Protein AF-0000000082331362 (afdb_homodimer)

Sequence (290 aa):
MYSDVLLATDGSECARAATTHAVDLAATYGATLHALYVIETRIGYDSDIVDPATVEDDLRADGEAVLEAVETESRARDVTLVDRIRKGVPEREIADYVETADIDLVVLGERGKSAFKTVLLGSTSEALVRDLSIPVVLVSDGDDEMYSDVLLATDGSECARAATTHAVDLAATYGATLHALYVIETRIGYDSDIVDPATVEDDLRADGEAVLEAVETESRARDVTLVDRIRKGVPEREIADYVETADIDLVVLGERGKSAFKTVLLGSTSEALVRDLSIPVVLVSDGDDE

Radius of gyration: 20.35 Å; Cα contacts (8 Å, |Δi|>4): 583; chains: 2; bounding box: 44×72×35 Å

Foldseek 3Di:
DFAEEEQEAALDLLSVQLLLVRLVVCLVVVHAYEYEYEAEDPVPPPPPPDPPVVVVVVSVVSLVVSVVVSVVSNVVSVHHYDYDYYYYHRLVVVQVCCVVVVGQEYTYEQDHDPDDPPDRRDPSRVSCVVPDPHYYHYGYSVVPD/DFAEEEQEAALDLLSVQLLLVQLVVCLVVVHAYEYEYEAEDPVPPPPPPDPPVVVVVVSVVSQVVSVVVSVVSNVVSVHHYDYDYYYYHRLVVVQVCCVVVVGQEYTYEQDHDPDDPPDRRDPSRVSNVVPDPHYYHYGYSVVPD

Structure (mmCIF, N/CA/C/O backbone):
data_AF-0000000082331362-model_v1
#
loop_
_entity.id
_entity.type
_entity.pdbx_description
1 polymer 'Universal stress protein'
#
loop_
_atom_site.group_PDB
_atom_site.id
_atom_site.type_symbol
_atom_site.label_atom_id
_atom_site.label_alt_id
_atom_site.label_comp_id
_atom_site.label_asym_id
_atom_site.label_entity_id
_atom_site.label_seq_id
_atom_site.pdbx_PDB_ins_code
_atom_site.Cartn_x
_atom_site.Cartn_y
_atom_site.Cartn_z
_atom_site.occupancy
_atom_site.B_iso_or_equiv
_atom_site.auth_seq_id
_atom_site.auth_comp_id
_atom_site.auth_asym_id
_atom_site.auth_atom_id
_atom_site.pdbx_PDB_model_num
ATOM 1 N N . MET A 1 1 ? -14.133 0.144 -4.906 1 94.19 1 MET A N 1
ATOM 2 C CA . MET A 1 1 ? -13.016 0.421 -5.809 1 94.19 1 MET A CA 1
ATOM 3 C C . MET A 1 1 ? -12.25 -0.855 -6.129 1 94.19 1 MET A C 1
ATOM 5 O O . MET A 1 1 ? -12.039 -1.184 -7.301 1 94.19 1 MET A O 1
ATOM 9 N N . TYR A 1 2 ? -11.844 -1.658 -5.219 1 97.44 2 TYR A N 1
ATOM 10 C CA . TYR A 1 2 ? -11.031 -2.85 -5.43 1 97.44 2 TYR A CA 1
ATOM 11 C C . TYR A 1 2 ? -11.906 -4.082 -5.613 1 97.44 2 TYR A C 1
ATOM 13 O O . TYR A 1 2 ? -12.719 -4.402 -4.746 1 97.44 2 TYR A O 1
ATOM 21 N N . SER A 1 3 ? -11.727 -4.801 -6.73 1 98.5 3 SER A N 1
ATOM 22 C CA . SER A 1 3 ? -12.523 -5.988 -7.039 1 98.5 3 SER A CA 1
ATOM 23 C C . SER A 1 3 ? -11.656 -7.242 -7.059 1 98.5 3 SER A C 1
ATOM 25 O O . SER A 1 3 ? -12.141 -8.344 -6.777 1 98.5 3 SER A O 1
ATOM 27 N N . ASP A 1 4 ? -10.453 -7.055 -7.441 1 98.75 4 ASP A N 1
ATOM 28 C CA . ASP A 1 4 ? -9.5 -8.156 -7.512 1 98.75 4 ASP A CA 1
ATOM 29 C C . ASP A 1 4 ? -8.188 -7.797 -6.816 1 98.75 4 ASP A C 1
ATOM 31 O O . ASP A 1 4 ? -7.375 -7.043 -7.363 1 98.75 4 ASP A O 1
ATOM 35 N N . VAL A 1 5 ? -7.918 -8.391 -5.668 1 98.75 5 VAL A N 1
ATOM 36 C CA . VAL A 1 5 ? -6.754 -8.117 -4.832 1 98.75 5 VAL A CA 1
ATOM 37 C C . VAL A 1 5 ? -5.758 -9.266 -4.945 1 98.75 5 VAL A C 1
ATOM 39 O O . VAL A 1 5 ? -6.133 -10.438 -4.848 1 98.75 5 VAL A O 1
ATOM 42 N N . LEU A 1 6 ? -4.531 -8.914 -5.152 1 98.81 6 LEU A N 1
ATOM 43 C CA . LEU A 1 6 ? -3.498 -9.945 -5.238 1 98.81 6 LEU A CA 1
ATOM 44 C C . LEU A 1 6 ? -2.602 -9.922 -4.008 1 98.81 6 LEU A C 1
ATOM 46 O O . LEU A 1 6 ? -2.055 -8.875 -3.652 1 98.81 6 LEU A O 1
ATOM 50 N N . LEU A 1 7 ? -2.514 -11.008 -3.389 1 98.5 7 LEU A N 1
ATOM 51 C CA . LEU A 1 7 ? -1.485 -11.281 -2.391 1 98.5 7 LEU A CA 1
ATOM 52 C C . LEU A 1 7 ? -0.347 -12.102 -2.994 1 98.5 7 LEU A C 1
ATOM 54 O O . LEU A 1 7 ? -0.548 -13.25 -3.398 1 98.5 7 LEU A O 1
ATOM 58 N N . ALA A 1 8 ? 0.788 -11.523 -3.16 1 97.25 8 ALA A N 1
ATOM 59 C CA . ALA A 1 8 ? 2.002 -12.273 -3.473 1 97.25 8 ALA A CA 1
ATOM 60 C C . ALA A 1 8 ? 2.748 -12.664 -2.201 1 97.25 8 ALA A C 1
ATOM 62 O O . ALA A 1 8 ? 3.152 -11.797 -1.42 1 97.25 8 ALA A O 1
ATOM 63 N N . THR A 1 9 ? 2.928 -14 -2.045 1 95.31 9 THR A N 1
ATOM 64 C CA . THR A 1 9 ? 3.443 -14.453 -0.755 1 95.31 9 THR A CA 1
ATOM 65 C C . THR A 1 9 ? 4.504 -15.531 -0.943 1 95.31 9 THR A C 1
ATOM 67 O O . THR A 1 9 ? 4.422 -16.328 -1.872 1 95.31 9 THR A O 1
ATOM 70 N N . ASP A 1 10 ? 5.461 -15.461 -0.057 1 91.69 10 ASP A N 1
ATOM 71 C CA . ASP A 1 10 ? 6.5 -16.484 -0.049 1 91.69 10 ASP A CA 1
ATOM 72 C C . ASP A 1 10 ? 6.527 -17.234 1.283 1 91.69 10 ASP A C 1
ATOM 74 O O . ASP A 1 10 ? 7.441 -18.016 1.542 1 91.69 10 ASP A O 1
ATOM 78 N N . GLY A 1 11 ? 5.574 -16.938 2.152 1 88.31 11 GLY A N 1
ATOM 79 C CA . GLY A 1 11 ? 5.43 -17.641 3.422 1 88.31 11 GLY A CA 1
ATOM 80 C C . GLY A 1 11 ? 6.301 -17.047 4.523 1 88.31 11 GLY A C 1
ATOM 81 O O . GLY A 1 11 ? 6.309 -17.562 5.645 1 88.31 11 GLY A O 1
ATOM 82 N N . SER A 1 12 ? 7.051 -15.984 4.281 1 84.88 12 SER A N 1
ATOM 83 C CA . SER A 1 12 ? 7.855 -15.305 5.289 1 84.88 12 SER A CA 1
ATOM 84 C C . SER A 1 12 ? 6.973 -14.625 6.336 1 84.88 12 SER A C 1
ATOM 86 O O . SER A 1 12 ? 5.746 -14.617 6.203 1 84.88 12 SER A O 1
ATOM 88 N N . GLU A 1 13 ? 7.559 -14.172 7.438 1 81.06 13 GLU A N 1
ATOM 89 C CA . GLU A 1 13 ? 6.816 -13.477 8.484 1 81.06 13 GLU A CA 1
ATOM 90 C C . GLU A 1 13 ? 6.102 -12.242 7.938 1 81.06 13 GLU A C 1
ATOM 92 O O . GLU A 1 13 ? 4.938 -12 8.258 1 81.06 13 GLU A O 1
ATOM 97 N N . CYS A 1 14 ? 6.805 -11.445 7.156 1 82.94 14 CYS A N 1
ATOM 98 C CA . CYS A 1 14 ? 6.172 -10.289 6.523 1 82.94 14 CYS A CA 1
ATOM 99 C C . CYS A 1 14 ? 5.012 -10.719 5.637 1 82.94 14 CYS A C 1
ATOM 101 O O . CYS A 1 14 ? 3.99 -10.031 5.566 1 82.94 14 CYS A O 1
ATOM 103 N N . ALA A 1 15 ? 5.23 -11.875 5.078 1 88.5 15 ALA A N 1
ATOM 104 C CA . ALA A 1 15 ? 4.188 -12.391 4.191 1 88.5 15 ALA A CA 1
ATOM 105 C C . ALA A 1 15 ? 2.949 -12.805 4.98 1 88.5 15 ALA A C 1
ATOM 107 O O . ALA A 1 15 ? 1.823 -12.664 4.496 1 88.5 15 ALA A O 1
ATOM 108 N N . ARG A 1 16 ? 3.154 -13.297 6.195 1 91.12 16 ARG A N 1
ATOM 109 C CA . ARG A 1 16 ? 2.02 -13.656 7.035 1 91.12 16 ARG A CA 1
ATOM 110 C C . ARG A 1 16 ? 1.199 -12.43 7.41 1 91.12 16 ARG A C 1
ATOM 112 O O . ARG A 1 16 ? -0.032 -12.461 7.363 1 91.12 16 ARG A O 1
ATOM 119 N N . ALA A 1 17 ? 1.887 -11.438 7.801 1 93.44 17 ALA A N 1
ATOM 120 C CA . ALA A 1 17 ? 1.191 -10.188 8.07 1 93.44 17 ALA A CA 1
ATOM 121 C C . ALA A 1 17 ? 0.46 -9.688 6.828 1 93.44 17 ALA A C 1
ATOM 123 O O . ALA A 1 17 ? -0.684 -9.234 6.914 1 93.44 17 ALA A O 1
ATOM 124 N N . ALA A 1 18 ? 1.132 -9.797 5.711 1 96.19 18 ALA A N 1
ATOM 125 C CA . ALA A 1 18 ? 0.526 -9.375 4.449 1 96.19 18 ALA A CA 1
ATOM 126 C C . ALA A 1 18 ? -0.736 -10.188 4.156 1 96.19 18 ALA A C 1
ATOM 128 O O . ALA A 1 18 ? -1.703 -9.656 3.602 1 96.19 18 ALA A O 1
ATOM 129 N N . THR A 1 19 ? -0.727 -11.438 4.535 1 96.69 19 THR A N 1
ATOM 130 C CA . THR A 1 19 ? -1.895 -12.289 4.34 1 96.69 19 THR A CA 1
ATOM 131 C C . THR A 1 19 ? -3.096 -11.75 5.109 1 96.69 19 THR A C 1
ATOM 133 O O . THR A 1 19 ? -4.188 -11.617 4.555 1 96.69 19 THR A O 1
ATOM 136 N N . THR A 1 20 ? -2.863 -11.414 6.316 1 96.44 20 THR A N 1
ATOM 137 C CA . THR A 1 20 ? -3.939 -10.891 7.148 1 96.44 20 THR A CA 1
ATOM 138 C C . THR A 1 20 ? -4.52 -9.617 6.539 1 96.44 20 THR A C 1
ATOM 140 O O . THR A 1 20 ? -5.742 -9.461 6.465 1 96.44 20 THR A O 1
ATOM 143 N N . HIS A 1 21 ? -3.703 -8.734 6.098 1 97.62 21 HIS A N 1
ATOM 144 C CA . HIS A 1 21 ? -4.156 -7.488 5.492 1 97.62 21 HIS A CA 1
ATOM 145 C C . HIS A 1 21 ? -4.883 -7.75 4.18 1 97.62 21 HIS A C 1
ATOM 147 O O . HIS A 1 21 ? -5.914 -7.133 3.902 1 97.62 21 HIS A O 1
ATOM 153 N N . ALA A 1 22 ? -4.344 -8.633 3.357 1 98.38 22 ALA A N 1
ATOM 154 C CA . ALA A 1 22 ? -4.953 -8.93 2.064 1 98.38 22 ALA A CA 1
ATOM 155 C C . ALA A 1 22 ? -6.348 -9.531 2.242 1 98.38 22 ALA A C 1
ATOM 157 O O . ALA A 1 22 ? -7.289 -9.133 1.549 1 98.38 22 ALA A O 1
ATOM 158 N N . VAL A 1 23 ? -6.477 -10.422 3.188 1 98.44 23 VAL A N 1
ATOM 159 C CA . VAL A 1 23 ? -7.766 -11.055 3.453 1 98.44 23 VAL A CA 1
ATOM 160 C C . VAL A 1 23 ? -8.758 -10.016 3.973 1 98.44 23 VAL A C 1
ATOM 162 O O . VAL A 1 23 ? -9.914 -9.992 3.553 1 98.44 23 VAL A O 1
ATOM 165 N N . ASP A 1 24 ? -8.32 -9.219 4.852 1 98.44 24 ASP A N 1
ATOM 166 C CA . ASP A 1 24 ? -9.188 -8.188 5.41 1 98.44 24 ASP A CA 1
ATOM 167 C C . ASP A 1 24 ? -9.664 -7.223 4.324 1 98.44 24 ASP A C 1
ATOM 169 O O . ASP A 1 24 ? -10.852 -6.887 4.266 1 98.44 24 ASP A O 1
ATOM 173 N N . LEU A 1 25 ? -8.742 -6.797 3.49 1 98.62 25 LEU A N 1
ATOM 174 C CA . LEU A 1 25 ? -9.086 -5.91 2.383 1 98.62 25 LEU A CA 1
ATOM 175 C C . LEU A 1 25 ? -10.102 -6.57 1.455 1 98.62 25 LEU A C 1
ATOM 177 O O . LEU A 1 25 ? -11.109 -5.957 1.098 1 98.62 25 LEU A O 1
ATOM 181 N N . ALA A 1 26 ? -9.852 -7.789 1.093 1 98.69 26 ALA A N 1
ATOM 182 C CA . ALA A 1 26 ? -10.758 -8.5 0.201 1 98.69 26 ALA A CA 1
ATOM 183 C C . ALA A 1 26 ? -12.141 -8.656 0.835 1 98.69 26 ALA A C 1
ATOM 185 O O . ALA A 1 26 ? -13.164 -8.461 0.171 1 98.69 26 ALA A O 1
ATOM 186 N N . ALA A 1 27 ? -12.164 -8.969 2.092 1 98.62 27 ALA A N 1
ATOM 187 C CA . ALA A 1 27 ? -13.43 -9.133 2.809 1 98.62 27 ALA A CA 1
ATOM 188 C C . ALA A 1 27 ? -14.203 -7.824 2.861 1 98.62 27 ALA A C 1
ATOM 190 O O . ALA A 1 27 ? -15.414 -7.801 2.617 1 98.62 27 ALA A O 1
ATOM 191 N N . THR A 1 28 ? -13.539 -6.789 3.189 1 98.38 28 THR A N 1
ATOM 192 C CA . THR A 1 28 ? -14.18 -5.496 3.377 1 98.38 28 THR A CA 1
ATOM 193 C C . THR A 1 28 ? -14.727 -4.969 2.055 1 98.38 28 THR A C 1
ATOM 195 O O . THR A 1 28 ? -15.805 -4.371 2.018 1 98.38 28 THR A O 1
ATOM 198 N N . TYR A 1 29 ? -14.055 -5.254 0.934 1 98.31 29 TYR A N 1
ATOM 199 C CA . TYR A 1 29 ? -14.461 -4.754 -0.374 1 98.31 29 TYR A CA 1
ATOM 200 C C . TYR A 1 29 ? -15.391 -5.738 -1.069 1 98.31 29 TYR A C 1
ATOM 202 O O . TYR A 1 29 ? -15.977 -5.422 -2.105 1 98.31 29 TYR A O 1
ATOM 210 N N . GLY A 1 30 ? -15.445 -6.91 -0.506 1 98.38 30 GLY A N 1
ATOM 211 C CA . GLY A 1 30 ? -16.125 -7.961 -1.25 1 98.38 30 GLY A CA 1
ATOM 212 C C . GLY A 1 30 ? -15.383 -8.367 -2.51 1 98.38 30 GLY A C 1
ATOM 213 O O . GLY A 1 30 ? -16 -8.688 -3.525 1 98.38 30 GLY A O 1
ATOM 214 N N . ALA A 1 31 ? -14.125 -8.281 -2.453 1 98.62 31 ALA A N 1
ATOM 215 C CA . ALA A 1 31 ? -13.266 -8.547 -3.604 1 98.62 31 ALA A CA 1
ATOM 216 C C . ALA A 1 31 ? -12.859 -10.016 -3.658 1 98.62 31 ALA A C 1
ATOM 218 O O . ALA A 1 31 ? -12.906 -10.719 -2.645 1 98.62 31 ALA A O 1
ATOM 219 N N . THR A 1 32 ? -12.469 -10.445 -4.84 1 98.81 32 THR A N 1
ATOM 220 C CA . THR A 1 32 ? -11.789 -11.727 -4.984 1 98.81 32 THR A CA 1
ATOM 221 C C . THR A 1 32 ? -10.32 -11.602 -4.59 1 98.81 32 THR A C 1
ATOM 223 O O . THR A 1 32 ? -9.633 -10.664 -5.008 1 98.81 32 THR A O 1
ATOM 226 N N . LEU A 1 33 ? -9.867 -12.492 -3.732 1 98.81 33 LEU A N 1
ATOM 227 C CA . LEU A 1 33 ? -8.461 -12.547 -3.357 1 98.81 33 LEU A CA 1
ATOM 228 C C . LEU A 1 33 ? -7.703 -13.547 -4.223 1 98.81 33 LEU A C 1
ATOM 230 O O . LEU A 1 33 ? -8.094 -14.719 -4.309 1 98.81 33 LEU A O 1
ATOM 234 N N . HIS A 1 34 ? -6.723 -13.055 -4.891 1 98.88 34 HIS A N 1
ATOM 235 C CA . HIS A 1 34 ? -5.758 -13.914 -5.578 1 98.88 34 HIS A CA 1
ATOM 236 C C . HIS A 1 34 ? -4.492 -14.094 -4.746 1 98.88 34 HIS A C 1
ATOM 238 O O . HIS A 1 34 ? -3.91 -13.117 -4.27 1 98.88 34 HIS A O 1
ATOM 244 N N . ALA A 1 35 ? -4.184 -15.312 -4.461 1 98.62 35 ALA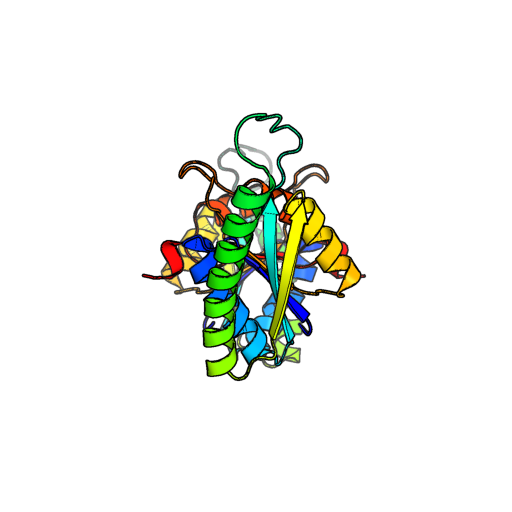 A N 1
ATOM 245 C CA . ALA A 1 35 ? -2.934 -15.609 -3.766 1 98.62 35 ALA A CA 1
ATOM 246 C C . ALA A 1 35 ? -1.945 -16.312 -4.691 1 98.62 35 ALA A C 1
ATOM 248 O O . ALA A 1 35 ? -2.258 -17.359 -5.262 1 98.62 35 ALA A O 1
ATOM 249 N N . LEU A 1 36 ? -0.812 -15.719 -4.84 1 98.25 36 LEU A N 1
ATOM 250 C CA . LEU A 1 36 ? 0.183 -16.234 -5.773 1 98.25 36 LEU A CA 1
ATOM 251 C C . LEU A 1 36 ? 1.476 -16.594 -5.047 1 98.25 36 LEU A C 1
ATOM 253 O O . LEU A 1 36 ? 1.998 -15.789 -4.273 1 98.25 36 LEU A O 1
ATOM 257 N N . TYR A 1 37 ? 1.906 -17.797 -5.195 1 97.06 37 TYR A N 1
ATOM 258 C CA . TYR A 1 37 ? 3.219 -18.266 -4.773 1 97.06 37 TYR A CA 1
ATOM 259 C C . TYR A 1 37 ? 4.094 -18.609 -5.973 1 97.06 37 TYR A C 1
ATOM 261 O O . TYR A 1 37 ? 3.674 -19.344 -6.867 1 97.06 37 TYR A O 1
ATOM 269 N N . VAL A 1 38 ? 5.316 -18.047 -5.996 1 95.44 38 VAL A N 1
ATOM 270 C CA . VAL A 1 38 ? 6.203 -18.281 -7.133 1 95.44 38 VAL A CA 1
ATOM 271 C C . VAL A 1 38 ? 7.406 -19.109 -6.695 1 95.44 38 VAL A C 1
ATOM 273 O O . VAL A 1 38 ? 8.133 -18.719 -5.777 1 95.44 38 VAL A O 1
ATOM 276 N N . ILE A 1 39 ? 7.57 -20.234 -7.273 1 92.69 39 ILE A N 1
ATOM 277 C CA . ILE A 1 39 ? 8.781 -21.031 -7.109 1 92.69 39 ILE A CA 1
ATOM 278 C C . ILE A 1 39 ? 9.914 -20.438 -7.945 1 92.69 39 ILE A C 1
ATOM 280 O O . ILE A 1 39 ? 9.859 -20.453 -9.18 1 92.69 39 ILE A O 1
ATOM 284 N N . GLU A 1 40 ? 10.859 -19.922 -7.234 1 86.81 40 GLU A N 1
ATOM 285 C CA . GLU A 1 40 ? 11.945 -19.234 -7.93 1 86.81 40 GLU A CA 1
ATOM 286 C C . GLU A 1 40 ? 12.844 -20.219 -8.664 1 86.81 40 GLU A C 1
ATOM 288 O O . GLU A 1 40 ? 13.312 -21.188 -8.078 1 86.81 40 GLU A O 1
ATOM 293 N N . THR A 1 41 ? 12.945 -20.078 -9.93 1 78.81 41 THR A N 1
ATOM 294 C CA . THR A 1 41 ? 13.836 -20.891 -10.742 1 78.81 41 THR A CA 1
ATOM 295 C C . THR A 1 41 ? 15.078 -20.094 -11.156 1 78.81 41 THR A C 1
ATOM 297 O O . THR A 1 41 ? 14.961 -18.969 -11.641 1 78.81 41 THR A O 1
ATOM 300 N N . ARG A 1 42 ? 16.016 -19.859 -10.102 1 58.66 42 ARG A N 1
ATOM 301 C CA . ARG A 1 42 ? 17.234 -19.203 -10.562 1 58.66 42 ARG A CA 1
ATOM 302 C C . ARG A 1 42 ? 17.75 -19.859 -11.844 1 58.66 42 ARG A C 1
ATOM 304 O O . ARG A 1 42 ? 17.703 -21.078 -11.984 1 58.66 42 ARG A O 1
ATOM 311 N N . ILE A 1 43 ? 17.719 -19.062 -12.984 1 51.34 43 ILE A N 1
ATOM 312 C CA . ILE A 1 43 ? 18.359 -19.578 -14.195 1 51.34 43 ILE A CA 1
ATOM 313 C C . ILE A 1 43 ? 19.5 -20.516 -13.82 1 51.34 43 ILE A C 1
ATOM 315 O O . ILE A 1 43 ? 19.688 -21.547 -14.461 1 51.34 43 ILE A O 1
ATOM 319 N N . GLY A 1 44 ? 20.406 -19.891 -13.109 1 47.59 44 GLY A N 1
ATOM 320 C CA . GLY A 1 44 ? 21.75 -20.453 -13.227 1 47.59 44 GLY A CA 1
ATOM 321 C C . GLY A 1 44 ? 21.953 -21.703 -12.406 1 47.59 44 GLY A C 1
ATOM 322 O O . GLY A 1 44 ? 23.078 -22.141 -12.172 1 47.59 44 GLY A O 1
ATOM 323 N N . TYR A 1 45 ? 21.047 -21.984 -11.602 1 44.72 45 TYR A N 1
ATOM 324 C CA . TYR A 1 45 ? 21.688 -23.016 -10.812 1 44.72 45 TYR A CA 1
ATOM 325 C C . TYR A 1 45 ? 21.875 -24.297 -11.633 1 44.72 45 TYR A C 1
ATOM 327 O O . TYR A 1 45 ? 20.906 -24.953 -12.008 1 44.72 45 TYR A O 1
ATOM 335 N N . ASP A 1 46 ? 22.828 -24.219 -12.391 1 42.56 46 ASP A N 1
ATOM 336 C CA . ASP A 1 46 ? 23.484 -25.422 -12.922 1 42.56 46 ASP A CA 1
ATOM 337 C C . ASP A 1 46 ? 23.688 -26.469 -11.836 1 42.56 46 ASP A C 1
ATOM 339 O O . ASP A 1 46 ? 24.75 -27.078 -11.75 1 42.56 46 ASP A O 1
ATOM 343 N N . SER A 1 47 ? 23.109 -26.375 -10.656 1 46.66 47 SER A N 1
ATOM 344 C CA . SER A 1 47 ? 23.75 -27.422 -9.859 1 46.66 47 SER A CA 1
ATOM 345 C C . SER A 1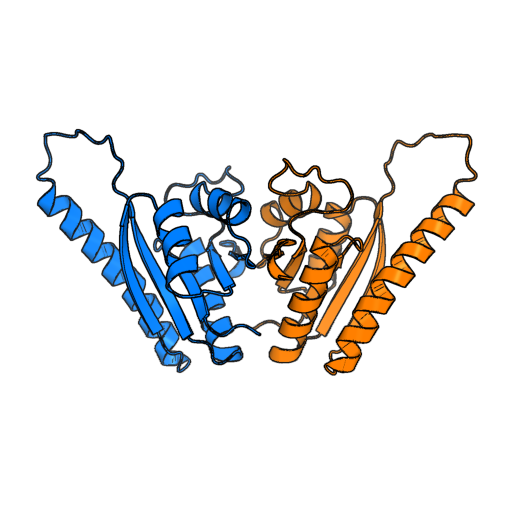 47 ? 23.328 -28.812 -10.328 1 46.66 47 SER A C 1
ATOM 347 O O . SER A 1 47 ? 22.141 -29.109 -10.398 1 46.66 47 SER A O 1
ATOM 349 N N . ASP A 1 48 ? 24.141 -29.453 -11.031 1 47.81 48 ASP A N 1
ATOM 350 C CA . ASP A 1 48 ? 24.219 -30.828 -11.539 1 47.81 48 ASP A CA 1
ATOM 351 C C . ASP A 1 48 ? 23.688 -31.828 -10.523 1 47.81 48 ASP A C 1
ATOM 353 O O . ASP A 1 48 ? 23.484 -33 -10.844 1 47.81 48 ASP A O 1
ATOM 357 N N . ILE A 1 49 ? 23.875 -31.625 -9.211 1 50.66 49 ILE A N 1
ATOM 358 C CA . ILE A 1 49 ? 23.922 -32.844 -8.422 1 50.66 49 ILE A CA 1
ATOM 359 C C . ILE A 1 49 ? 22.516 -33.25 -7.988 1 50.66 49 ILE A C 1
ATOM 361 O O . ILE A 1 49 ? 22.312 -34.312 -7.418 1 50.66 49 ILE A O 1
ATOM 365 N N . VAL A 1 50 ? 21.719 -32.219 -7.52 1 54.12 50 VAL A N 1
ATOM 366 C CA . VAL A 1 50 ? 20.484 -32.719 -6.926 1 54.12 50 VAL A CA 1
ATOM 367 C C . VAL A 1 50 ? 19.438 -32.906 -8.016 1 54.12 50 VAL A C 1
ATOM 369 O O . VAL A 1 50 ? 19.453 -32.219 -9.039 1 54.12 50 VAL A O 1
ATOM 372 N N . ASP A 1 51 ? 18.844 -34.125 -7.941 1 58.03 51 ASP A N 1
ATOM 373 C CA . ASP A 1 51 ? 17.781 -34.406 -8.898 1 58.03 51 ASP A CA 1
ATOM 374 C C . ASP A 1 51 ? 16.781 -33.25 -8.977 1 58.03 51 ASP A C 1
ATOM 376 O O . ASP A 1 51 ? 16.125 -32.938 -7.988 1 58.03 51 ASP A O 1
ATOM 380 N N . PRO A 1 52 ? 16.859 -32.469 -9.977 1 62 52 PRO A N 1
ATOM 381 C CA . PRO A 1 52 ? 16.047 -31.281 -10.203 1 62 52 PRO A CA 1
ATOM 382 C C . PRO A 1 52 ? 14.562 -31.516 -9.898 1 62 52 PRO A C 1
ATOM 384 O O . PRO A 1 52 ? 13.875 -30.609 -9.414 1 62 52 PRO A O 1
ATOM 387 N N . ALA A 1 53 ? 14.133 -32.781 -10.031 1 65.56 53 ALA A N 1
ATOM 388 C CA . ALA A 1 53 ? 12.703 -33.062 -9.852 1 65.56 53 ALA A CA 1
ATOM 389 C C . ALA A 1 53 ? 12.328 -33.031 -8.375 1 65.56 53 ALA A C 1
ATOM 391 O O . ALA A 1 53 ? 11.25 -32.562 -8 1 65.56 53 ALA A O 1
ATOM 392 N N . THR A 1 54 ? 13.195 -33.656 -7.512 1 69.5 54 THR A N 1
ATOM 393 C CA . THR A 1 54 ? 12.898 -33.75 -6.086 1 69.5 54 THR A CA 1
ATOM 394 C C . THR A 1 54 ? 12.883 -32.344 -5.457 1 69.5 54 THR A C 1
ATOM 396 O O . THR A 1 54 ? 12.031 -32.031 -4.621 1 69.5 54 THR A O 1
ATOM 399 N N . VAL A 1 55 ? 13.734 -31.578 -5.871 1 75.5 55 VAL A N 1
ATOM 400 C CA . VAL A 1 55 ? 13.836 -30.219 -5.328 1 75.5 55 VAL A CA 1
ATOM 401 C C . VAL A 1 55 ? 12.594 -29.422 -5.703 1 75.5 55 VAL A C 1
ATOM 403 O O . VAL A 1 55 ? 12.023 -28.703 -4.867 1 75.5 55 VAL A O 1
ATOM 406 N N . GLU A 1 56 ? 12.094 -29.672 -6.789 1 79.19 56 GLU A N 1
ATOM 407 C CA . GLU A 1 56 ? 10.906 -28.953 -7.246 1 79.19 56 GLU A CA 1
ATOM 408 C C . GLU A 1 56 ? 9.672 -29.375 -6.461 1 79.19 56 GLU A C 1
ATOM 410 O O . GLU A 1 56 ? 8.82 -28.547 -6.133 1 79.19 56 GLU A O 1
ATOM 415 N N . ASP A 1 57 ? 9.625 -30.641 -6.188 1 82.88 57 ASP A N 1
ATOM 416 C CA . ASP A 1 57 ? 8.477 -31.141 -5.434 1 82.88 57 ASP A CA 1
ATOM 417 C C . ASP A 1 57 ? 8.445 -30.547 -4.027 1 82.88 57 ASP A C 1
ATOM 419 O O . ASP A 1 57 ? 7.367 -30.234 -3.506 1 82.88 57 ASP A O 1
ATOM 423 N N . ASP A 1 58 ? 9.547 -30.453 -3.494 1 84 58 ASP A N 1
ATOM 424 C CA . ASP A 1 58 ? 9.633 -29.891 -2.152 1 84 58 ASP A CA 1
ATOM 425 C C . ASP A 1 58 ? 9.227 -28.422 -2.154 1 84 58 ASP A C 1
ATOM 427 O O . ASP A 1 58 ? 8.523 -27.969 -1.25 1 84 58 ASP A O 1
ATOM 431 N N . LEU A 1 59 ? 9.641 -27.766 -3.117 1 86.12 59 LEU A N 1
ATOM 432 C CA . LEU A 1 59 ? 9.312 -26.359 -3.223 1 86.12 59 LEU A CA 1
ATOM 433 C C . LEU A 1 59 ? 7.816 -26.156 -3.465 1 86.12 59 LEU A C 1
ATOM 435 O O . LEU A 1 59 ? 7.207 -25.234 -2.926 1 86.12 59 LEU A O 1
ATOM 439 N N . ARG A 1 60 ? 7.309 -27.031 -4.215 1 90.44 60 ARG A N 1
ATOM 440 C CA . ARG A 1 60 ? 5.867 -26.984 -4.457 1 90.44 60 ARG A CA 1
ATOM 441 C C . ARG A 1 60 ? 5.09 -27.266 -3.178 1 90.44 60 ARG A C 1
ATOM 443 O O . ARG A 1 60 ? 4.078 -26.625 -2.898 1 90.44 60 ARG A O 1
ATOM 450 N N . ALA A 1 61 ? 5.562 -28.234 -2.459 1 91.88 61 ALA A N 1
ATOM 451 C CA . ALA A 1 61 ? 4.914 -28.562 -1.191 1 91.88 61 ALA A CA 1
ATOM 452 C C . ALA A 1 61 ? 4.953 -27.375 -0.234 1 91.88 61 ALA A C 1
ATOM 454 O O . ALA A 1 61 ? 3.982 -27.125 0.481 1 91.88 61 ALA A O 1
ATOM 455 N N . ASP A 1 62 ? 6 -26.719 -0.227 1 90.75 62 ASP A N 1
ATOM 456 C CA . ASP A 1 62 ? 6.117 -25.516 0.579 1 90.75 62 ASP A CA 1
ATOM 457 C C . ASP A 1 62 ? 5.09 -24.469 0.154 1 90.75 62 ASP A C 1
ATOM 459 O O . ASP A 1 62 ? 4.441 -23.844 1 1 90.75 62 ASP A O 1
ATOM 463 N N . GLY A 1 63 ? 4.977 -24.25 -1.128 1 93.94 63 GLY A N 1
ATOM 464 C CA . GLY A 1 63 ? 3.994 -23.312 -1.652 1 93.94 63 GLY A CA 1
ATOM 465 C C . GLY A 1 63 ? 2.568 -23.672 -1.286 1 93.94 63 GLY A C 1
ATOM 466 O O . GLY A 1 63 ? 1.775 -22.812 -0.915 1 93.94 63 GLY A O 1
ATOM 467 N N . GLU A 1 64 ? 2.346 -25 -1.346 1 95.25 64 GLU A N 1
ATOM 468 C CA . GLU A 1 64 ? 1.014 -25.484 -0.998 1 95.25 64 GLU A CA 1
ATOM 469 C C . GLU A 1 64 ? 0.698 -25.219 0.472 1 95.25 64 GLU A C 1
ATOM 471 O O . GLU A 1 64 ? -0.421 -24.828 0.812 1 95.25 64 GLU A O 1
ATOM 476 N N . ALA A 1 65 ? 1.64 -25.438 1.271 1 94.75 65 ALA A N 1
ATOM 477 C CA . ALA A 1 65 ? 1.445 -25.188 2.697 1 94.75 65 ALA A CA 1
ATOM 478 C C . ALA A 1 65 ? 1.177 -23.703 2.963 1 94.75 65 ALA A C 1
ATOM 480 O O . ALA A 1 65 ? 0.303 -23.359 3.762 1 94.75 65 ALA A O 1
ATOM 481 N N . VAL A 1 66 ? 1.904 -22.875 2.336 1 94.19 66 VAL A N 1
ATOM 482 C CA . VAL A 1 66 ? 1.743 -21.422 2.473 1 94.19 66 VAL A CA 1
ATOM 483 C C . VAL A 1 66 ? 0.344 -21.016 2.02 1 94.19 66 VAL A C 1
ATOM 485 O O . VAL A 1 66 ? -0.344 -20.266 2.711 1 94.19 66 VAL A O 1
ATOM 488 N N . LEU A 1 67 ? -0.106 -21.516 0.905 1 97.12 67 LEU A N 1
ATOM 489 C CA . LEU A 1 67 ? -1.396 -21.141 0.34 1 97.12 67 LEU A CA 1
ATOM 490 C C . LEU A 1 67 ? -2.541 -21.719 1.163 1 97.12 67 LEU A C 1
ATOM 492 O O . LEU A 1 67 ? -3.633 -21.141 1.208 1 97.12 67 LEU A O 1
ATOM 496 N N . GLU A 1 68 ? -2.283 -22.828 1.849 1 96.56 68 GLU A N 1
ATOM 497 C CA . GLU A 1 68 ? -3.287 -23.391 2.748 1 96.56 68 GLU A CA 1
ATOM 498 C C . GLU A 1 68 ? -3.586 -22.438 3.902 1 96.56 68 GLU A C 1
ATOM 500 O O . GLU A 1 68 ? -4.734 -22.312 4.332 1 96.56 68 GLU A O 1
ATOM 505 N N . ALA A 1 69 ? -2.58 -21.859 4.398 1 94.88 69 ALA A N 1
ATOM 506 C CA . ALA A 1 69 ? -2.773 -20.875 5.457 1 94.88 69 ALA A CA 1
ATOM 507 C C . ALA A 1 69 ? -3.625 -19.719 4.973 1 94.88 69 ALA A C 1
ATOM 509 O O . ALA A 1 69 ? -4.492 -19.219 5.699 1 94.88 69 ALA A O 1
ATOM 510 N N . VAL A 1 70 ? -3.396 -19.25 3.768 1 97.31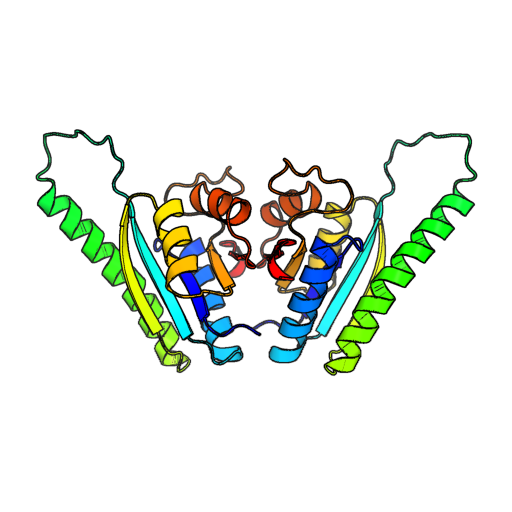 70 VAL A N 1
ATOM 511 C CA . VAL A 1 70 ? -4.188 -18.188 3.172 1 97.31 70 VAL A CA 1
ATOM 512 C C . VAL A 1 70 ? -5.637 -18.641 3.016 1 97.31 70 VAL A C 1
ATOM 514 O O . VAL A 1 70 ? -6.566 -17.875 3.305 1 97.31 70 VAL A O 1
ATOM 517 N N . GLU A 1 71 ? -5.812 -19.844 2.582 1 98 71 GLU A N 1
ATOM 518 C CA . GLU A 1 71 ? -7.148 -20.391 2.395 1 98 71 GLU A CA 1
ATOM 519 C C . GLU A 1 71 ? -7.922 -20.422 3.707 1 98 71 GLU A C 1
ATOM 521 O O . GLU A 1 71 ? -9.102 -20.078 3.744 1 98 71 GLU A O 1
ATOM 526 N N . THR A 1 72 ? -7.27 -20.859 4.703 1 97.62 72 THR A N 1
ATOM 527 C CA . THR A 1 72 ? -7.898 -20.938 6.016 1 97.62 72 THR A CA 1
ATOM 528 C C . THR A 1 72 ? -8.391 -19.562 6.469 1 97.62 72 THR A C 1
ATOM 530 O O . THR A 1 72 ? -9.539 -19.406 6.895 1 97.62 72 THR A O 1
ATOM 533 N N . GLU A 1 73 ? -7.547 -18.609 6.355 1 97.25 73 GLU A N 1
ATOM 534 C CA . GLU A 1 73 ? -7.922 -17.25 6.766 1 97.25 73 GLU A CA 1
ATOM 535 C C . GLU A 1 73 ? -9.031 -16.703 5.875 1 97.25 73 GLU A C 1
ATOM 537 O O . GLU A 1 73 ? -9.938 -16.016 6.359 1 97.25 73 GLU A O 1
ATOM 542 N N . SER A 1 74 ? -8.922 -16.953 4.598 1 98.25 74 SER A N 1
ATOM 543 C CA . SER A 1 74 ? -9.93 -16.484 3.652 1 98.25 74 SER A CA 1
ATOM 544 C C . SER A 1 74 ? -11.297 -17.078 3.953 1 98.25 74 SER A C 1
ATOM 546 O O . SER A 1 74 ? -12.312 -16.391 3.912 1 98.25 74 SER A O 1
ATOM 548 N N . ARG A 1 75 ? -11.32 -18.328 4.227 1 98 75 ARG A N 1
ATOM 549 C CA . ARG A 1 75 ? -12.57 -19.016 4.551 1 98 75 ARG A CA 1
ATOM 550 C C . ARG A 1 75 ? -13.203 -18.438 5.812 1 98 75 ARG A C 1
ATOM 552 O O . ARG A 1 75 ? -14.414 -18.25 5.875 1 98 75 ARG A O 1
ATOM 559 N N . ALA A 1 76 ? -12.406 -18.172 6.766 1 97.5 76 ALA A N 1
ATOM 560 C CA . ALA A 1 76 ? -12.883 -17.641 8.039 1 97.5 76 ALA A CA 1
ATOM 561 C C . ALA A 1 76 ? -13.57 -16.281 7.84 1 97.5 76 ALA A C 1
ATOM 563 O O . ALA A 1 76 ? -14.414 -15.891 8.648 1 97.5 76 ALA A O 1
ATOM 564 N N . ARG A 1 77 ? -13.281 -15.641 6.773 1 97.69 77 ARG A N 1
ATOM 565 C CA . ARG A 1 77 ? -13.82 -14.305 6.535 1 97.69 77 ARG A CA 1
ATOM 566 C C . ARG A 1 77 ? -14.758 -14.297 5.332 1 97.69 77 ARG A C 1
ATOM 568 O O . ARG A 1 77 ? -15.141 -13.234 4.836 1 97.69 77 ARG A O 1
ATOM 575 N N . ASP A 1 78 ? -15 -15.516 4.77 1 98.19 78 ASP A N 1
ATOM 576 C CA . ASP A 1 78 ? -15.891 -15.703 3.629 1 98.19 78 ASP A CA 1
ATOM 577 C C . ASP A 1 78 ? -15.383 -14.953 2.402 1 98.19 78 ASP A C 1
ATOM 579 O O . ASP A 1 78 ? -16.156 -14.281 1.712 1 98.19 78 ASP A O 1
ATOM 583 N N . VAL A 1 79 ? -14.117 -14.984 2.191 1 98.56 79 VAL A N 1
ATOM 584 C CA . VAL A 1 79 ? -13.484 -14.344 1.043 1 98.56 79 VAL A CA 1
ATOM 585 C C . VAL A 1 79 ? -13.297 -15.367 -0.079 1 98.56 79 VAL A C 1
ATOM 587 O O . VAL A 1 79 ? -12.805 -16.469 0.154 1 98.56 79 VAL A O 1
ATOM 590 N N . THR A 1 80 ? -13.711 -15.008 -1.317 1 98.62 80 THR A N 1
ATOM 591 C CA . THR A 1 80 ? -13.438 -15.836 -2.484 1 98.62 80 THR A CA 1
ATOM 592 C C . THR A 1 80 ? -11.945 -15.844 -2.801 1 98.62 80 THR A C 1
ATOM 594 O O . THR A 1 80 ? -11.336 -14.781 -2.973 1 98.62 80 THR A O 1
ATOM 597 N N . LEU A 1 81 ? -11.414 -17.047 -2.869 1 98.62 81 LEU A N 1
ATOM 598 C CA . LEU A 1 81 ? -9.977 -17.172 -3.053 1 98.62 81 LEU A CA 1
ATOM 599 C C . LEU A 1 81 ? -9.656 -17.922 -4.348 1 98.62 81 LEU A C 1
ATOM 601 O O . LEU A 1 81 ? -10.281 -18.938 -4.656 1 98.62 81 LEU A O 1
ATOM 605 N N . VAL A 1 82 ? -8.75 -17.344 -5.133 1 98.56 82 VAL A N 1
ATOM 606 C CA . VAL A 1 82 ? -8.102 -18.016 -6.262 1 98.56 82 VAL A CA 1
ATOM 607 C C . VAL A 1 82 ? -6.605 -18.141 -6 1 98.56 82 VAL A C 1
ATOM 609 O O . VAL A 1 82 ? -5.883 -17.141 -6.008 1 98.56 82 VAL A O 1
ATOM 612 N N . ASP A 1 83 ? -6.145 -19.297 -5.656 1 97.69 83 ASP A N 1
ATOM 613 C CA . ASP A 1 83 ? -4.719 -19.438 -5.375 1 97.69 83 ASP A CA 1
ATOM 614 C C . ASP A 1 83 ? -3.992 -20.094 -6.551 1 97.69 83 ASP A C 1
ATOM 616 O O . ASP A 1 83 ? -4.59 -20.859 -7.305 1 97.69 83 ASP A O 1
ATOM 620 N N . ARG A 1 84 ? -2.793 -19.703 -6.773 1 97.19 84 ARG A N 1
ATOM 621 C CA . ARG A 1 84 ? -1.963 -20.203 -7.871 1 97.19 84 ARG A CA 1
ATOM 622 C C . ARG A 1 84 ? -0.509 -20.344 -7.434 1 97.19 84 ARG A C 1
ATOM 624 O O . ARG A 1 84 ? -0.01 -19.547 -6.641 1 97.19 84 ARG A O 1
ATOM 631 N N . ILE A 1 85 ? 0.089 -21.391 -7.945 1 97.12 85 ILE A N 1
ATOM 632 C CA . ILE A 1 85 ? 1.537 -21.547 -7.867 1 97.12 85 ILE A CA 1
ATOM 633 C C . ILE A 1 85 ? 2.148 -21.406 -9.258 1 97.12 85 ILE A C 1
ATOM 635 O O . ILE A 1 85 ? 1.701 -22.062 -10.203 1 97.12 85 ILE A O 1
ATOM 639 N N . ARG A 1 86 ? 3.074 -20.562 -9.391 1 96.19 86 ARG A N 1
ATOM 640 C CA . ARG A 1 86 ? 3.803 -20.391 -10.648 1 96.19 86 ARG A CA 1
ATOM 641 C C . ARG A 1 86 ? 5.293 -20.641 -10.453 1 96.19 86 ARG A C 1
ATOM 643 O O . ARG A 1 86 ? 5.77 -20.734 -9.312 1 96.19 86 ARG A O 1
ATOM 650 N N . LYS A 1 87 ? 5.984 -20.891 -11.57 1 94.62 87 LYS A N 1
ATOM 651 C CA . LYS A 1 87 ? 7.434 -21.078 -11.586 1 94.62 87 LYS A CA 1
ATOM 652 C C . LYS A 1 87 ? 8.117 -20.031 -12.461 1 94.62 87 LYS A C 1
ATOM 654 O O . LYS A 1 87 ? 7.652 -19.734 -13.57 1 94.62 87 LYS A O 1
ATOM 659 N N . GLY A 1 88 ? 9.156 -19.375 -11.938 1 93.81 88 GLY A N 1
ATOM 660 C CA . GLY A 1 88 ? 9.891 -18.359 -12.68 1 93.81 88 GLY A CA 1
ATOM 661 C C . GLY A 1 88 ? 10.484 -17.281 -11.789 1 93.81 88 GLY A C 1
ATOM 662 O O . GLY A 1 88 ? 10.828 -17.547 -10.633 1 93.81 88 GLY A O 1
ATOM 663 N N . VAL A 1 89 ? 10.805 -16.141 -12.406 1 93 89 VAL A N 1
ATOM 664 C CA . VAL A 1 89 ? 11.273 -14.977 -11.664 1 93 89 VAL A CA 1
ATOM 665 C C . VAL A 1 89 ? 10.102 -14.297 -10.969 1 93 89 VAL A C 1
ATOM 667 O O . VAL A 1 89 ? 9.141 -13.883 -11.625 1 93 89 VAL A O 1
ATOM 670 N N . PRO A 1 90 ? 10.164 -14.164 -9.742 1 93.88 90 PRO A N 1
ATOM 671 C CA . PRO A 1 90 ? 9 -13.711 -8.969 1 93.88 90 PRO A CA 1
ATOM 672 C C . PRO A 1 90 ? 8.422 -12.398 -9.484 1 93.88 90 PRO A C 1
ATOM 674 O O . PRO A 1 90 ? 7.219 -12.32 -9.758 1 93.88 90 PRO A O 1
ATOM 677 N N . GLU A 1 91 ? 9.289 -11.375 -9.648 1 94.44 91 GLU A N 1
ATOM 678 C CA . GLU A 1 91 ? 8.758 -10.078 -10.055 1 94.44 91 GLU A CA 1
ATOM 679 C C . GLU A 1 91 ? 8.102 -10.148 -11.43 1 94.44 91 GLU A C 1
ATOM 681 O O . GLU A 1 91 ? 7.105 -9.469 -11.68 1 94.44 91 GLU A O 1
ATOM 686 N N . ARG A 1 92 ? 8.578 -10.945 -12.289 1 95.62 92 ARG A N 1
ATOM 687 C CA . ARG A 1 92 ? 8.016 -11.094 -13.625 1 95.62 92 ARG A CA 1
ATOM 688 C C . ARG A 1 92 ? 6.688 -11.844 -13.578 1 95.62 92 ARG A C 1
ATOM 690 O O . ARG A 1 92 ? 5.715 -11.438 -14.219 1 95.62 92 ARG A O 1
ATOM 697 N N . GLU A 1 93 ? 6.699 -12.898 -12.859 1 96.69 93 GLU A N 1
ATOM 698 C CA . GLU A 1 93 ? 5.492 -13.711 -12.75 1 96.69 93 GLU A CA 1
ATOM 699 C C . GLU A 1 93 ? 4.355 -12.938 -12.094 1 96.69 93 GLU A C 1
ATOM 701 O O . GLU A 1 93 ? 3.201 -13.039 -12.508 1 96.69 93 GLU A O 1
ATOM 706 N N . ILE A 1 94 ? 4.672 -12.172 -11.102 1 97.38 94 ILE A N 1
ATOM 707 C CA . ILE A 1 94 ? 3.67 -11.391 -10.391 1 97.38 94 ILE A CA 1
ATOM 708 C C . ILE A 1 94 ? 3.129 -10.289 -11.305 1 97.38 94 ILE A C 1
ATOM 710 O O . ILE A 1 94 ? 1.916 -10.094 -11.391 1 97.38 94 ILE A O 1
ATOM 714 N N . ALA A 1 95 ? 4.02 -9.609 -11.992 1 96.94 95 ALA A N 1
ATOM 715 C CA . ALA A 1 95 ? 3.598 -8.555 -12.914 1 96.94 95 ALA A CA 1
ATOM 716 C C . ALA A 1 95 ? 2.705 -9.117 -14.016 1 96.94 95 ALA A C 1
ATOM 718 O O . ALA A 1 95 ? 1.691 -8.516 -14.375 1 96.94 95 ALA A O 1
ATOM 719 N N . ASP A 1 96 ? 3.119 -10.227 -14.578 1 97.44 96 ASP A N 1
ATOM 720 C CA . ASP A 1 96 ? 2.32 -10.891 -15.602 1 97.44 96 ASP A CA 1
ATOM 721 C C . ASP A 1 96 ? 0.932 -11.25 -15.078 1 97.44 96 ASP A C 1
ATOM 723 O O . ASP A 1 96 ? -0.071 -11.031 -15.758 1 97.44 96 ASP A O 1
ATOM 727 N N . TYR A 1 97 ? 0.886 -11.742 -13.859 1 98.12 97 TYR A N 1
ATOM 728 C CA . TYR A 1 97 ? -0.389 -12.117 -13.258 1 98.12 97 TYR A CA 1
ATOM 729 C C . TYR A 1 97 ? -1.277 -10.898 -13.055 1 98.12 97 TYR A C 1
ATOM 731 O O . TYR A 1 97 ? -2.49 -10.961 -13.266 1 98.12 97 TYR A O 1
ATOM 739 N N . VAL A 1 98 ? -0.688 -9.805 -12.602 1 97.94 98 VAL A N 1
ATOM 740 C CA . VAL A 1 98 ? -1.424 -8.562 -12.391 1 97.94 98 VAL A CA 1
ATOM 741 C C . VAL A 1 98 ? -2.131 -8.156 -13.688 1 97.94 98 VAL A C 1
ATOM 743 O O . VAL A 1 98 ? -3.305 -7.785 -13.664 1 97.94 98 VAL A O 1
ATOM 746 N N . GLU A 1 99 ? -1.468 -8.258 -14.734 1 96.38 99 GLU A N 1
ATOM 747 C CA . GLU A 1 99 ? -2.01 -7.863 -16.031 1 96.38 99 GLU A CA 1
ATOM 748 C C . GLU A 1 99 ? -3.068 -8.852 -16.516 1 96.38 99 GLU A C 1
ATOM 750 O O . GLU A 1 99 ? -4.156 -8.445 -16.922 1 96.38 99 GLU A O 1
ATOM 755 N N . THR A 1 100 ? -2.797 -10.141 -16.406 1 97.19 100 THR A N 1
ATOM 756 C CA . THR A 1 100 ? -3.631 -11.156 -17.031 1 97.19 100 THR A CA 1
ATOM 757 C C . THR A 1 100 ? -4.879 -11.422 -16.188 1 97.19 100 THR A C 1
ATOM 759 O O . THR A 1 100 ? -5.922 -11.805 -16.734 1 97.19 100 THR A O 1
ATOM 762 N N . ALA A 1 101 ? -4.852 -11.211 -14.906 1 97.81 101 ALA A N 1
ATOM 763 C CA . ALA A 1 101 ? -5.988 -11.484 -14.023 1 97.81 101 ALA A CA 1
ATOM 764 C C . ALA A 1 101 ? -6.707 -10.188 -13.648 1 97.81 101 ALA A C 1
ATOM 766 O O . ALA A 1 101 ? -7.555 -10.188 -12.75 1 97.81 101 ALA A O 1
ATOM 767 N N . ASP A 1 102 ? -6.316 -9 -14.227 1 96.94 102 ASP A N 1
ATOM 768 C CA . ASP A 1 102 ? -6.93 -7.691 -14.031 1 96.94 102 ASP A CA 1
ATOM 769 C C . ASP A 1 102 ? -6.922 -7.297 -12.555 1 96.94 102 ASP A C 1
ATOM 771 O O . ASP A 1 102 ? -7.941 -6.863 -12.016 1 96.94 102 ASP A O 1
ATOM 775 N N . ILE A 1 103 ? -5.848 -7.504 -11.914 1 98.19 103 ILE A N 1
ATOM 776 C CA . ILE A 1 103 ? -5.664 -7.133 -10.516 1 98.19 103 ILE A CA 1
ATOM 777 C C . ILE A 1 103 ? -5.699 -5.613 -10.375 1 98.19 103 ILE A C 1
ATOM 779 O O . ILE A 1 103 ? -5.113 -4.895 -11.188 1 98.19 103 ILE A O 1
ATOM 783 N N . ASP A 1 104 ? -6.352 -5.188 -9.312 1 97.81 104 ASP A N 1
ATOM 784 C CA . ASP A 1 104 ? -6.426 -3.734 -9.172 1 97.81 104 ASP A CA 1
ATOM 785 C C . ASP A 1 104 ? -5.812 -3.273 -7.855 1 97.81 104 ASP A C 1
ATOM 787 O O . ASP A 1 104 ? -5.75 -2.072 -7.578 1 97.81 104 ASP A O 1
ATOM 791 N N . LEU A 1 105 ? -5.289 -4.188 -7.047 1 98.31 105 LEU A N 1
ATOM 792 C CA . LEU A 1 105 ? -4.527 -3.908 -5.832 1 98.31 105 LEU A CA 1
ATOM 793 C C . LEU A 1 105 ? -3.574 -5.055 -5.516 1 98.31 105 LEU A C 1
ATOM 795 O O . LEU A 1 105 ? -3.953 -6.227 -5.594 1 98.31 105 LEU A O 1
ATOM 799 N N . VAL A 1 106 ? -2.359 -4.73 -5.172 1 98.38 106 VAL A N 1
ATOM 800 C CA . VAL A 1 106 ? -1.387 -5.75 -4.793 1 98.38 106 VAL A CA 1
ATOM 801 C C . VAL A 1 106 ? -0.976 -5.555 -3.334 1 98.38 106 VAL A C 1
ATOM 803 O O . VAL A 1 106 ? -0.7 -4.434 -2.904 1 98.38 106 VAL A O 1
ATOM 806 N N . VAL A 1 107 ? -0.959 -6.613 -2.59 1 98.19 107 VAL A N 1
ATOM 807 C CA . VAL A 1 107 ? -0.495 -6.621 -1.206 1 98.19 107 VAL A CA 1
ATOM 808 C C . VAL A 1 107 ? 0.753 -7.492 -1.086 1 98.19 107 VAL A C 1
ATOM 810 O O . VAL A 1 107 ? 0.753 -8.648 -1.509 1 98.19 107 VAL A O 1
ATOM 813 N N . LEU A 1 108 ? 1.774 -6.918 -0.498 1 94.81 108 LEU A N 1
ATOM 814 C CA . LEU A 1 108 ? 3.074 -7.566 -0.353 1 94.81 108 LEU A CA 1
ATOM 815 C C . LEU A 1 108 ? 3.646 -7.328 1.04 1 94.81 108 LEU A C 1
ATOM 817 O O . LEU A 1 108 ? 3.35 -6.312 1.674 1 94.81 108 LEU A O 1
ATOM 821 N N . GLY A 1 109 ? 4.488 -8.328 1.402 1 93.19 109 GLY A N 1
ATOM 822 C CA . GLY A 1 109 ? 5.406 -8.008 2.482 1 93.19 109 GLY A CA 1
ATOM 823 C C . GLY A 1 109 ? 6.586 -7.16 2.035 1 93.19 109 GLY A C 1
ATOM 824 O O . GLY A 1 109 ? 7.094 -7.336 0.926 1 93.19 109 GLY A O 1
ATOM 825 N N . GLU A 1 110 ? 7.027 -6.316 2.873 1 87.88 110 GLU A N 1
ATOM 826 C CA . GLU A 1 110 ? 8.148 -5.445 2.535 1 87.88 110 GLU A CA 1
ATOM 827 C C . GLU A 1 110 ? 9.414 -6.254 2.27 1 87.88 110 GLU A C 1
ATOM 829 O O . GLU A 1 110 ? 10.234 -5.871 1.431 1 87.88 110 GLU A O 1
ATOM 834 N N . ARG A 1 111 ? 9.484 -7.336 3.08 1 83.19 111 ARG A N 1
ATOM 835 C CA . ARG A 1 111 ? 10.648 -8.211 2.955 1 83.19 111 ARG A CA 1
ATOM 836 C C . ARG A 1 111 ? 10.227 -9.672 2.816 1 83.19 111 ARG A C 1
ATOM 838 O O . ARG A 1 111 ? 9.188 -10.07 3.342 1 83.19 111 ARG A O 1
ATOM 845 N N . GLY A 1 112 ? 11.055 -10.375 2.02 1 76.81 112 GLY A N 1
ATOM 846 C CA . GLY A 1 112 ? 10.805 -11.797 1.839 1 76.81 112 GLY A CA 1
ATOM 847 C C . GLY A 1 112 ? 11.773 -12.68 2.598 1 76.81 112 GLY A C 1
ATOM 848 O O . GLY A 1 112 ? 12.391 -12.242 3.574 1 76.81 112 GLY A O 1
ATOM 849 N N . LYS A 1 113 ? 11.812 -13.867 2.133 1 74.88 113 LYS A N 1
ATOM 850 C CA . LYS A 1 113 ? 12.609 -14.898 2.797 1 74.88 113 LYS A CA 1
ATOM 851 C C . LYS A 1 113 ? 14.102 -14.586 2.688 1 74.88 113 LYS A C 1
ATOM 853 O O . LYS A 1 113 ? 14.867 -14.891 3.604 1 74.88 113 LYS A O 1
ATOM 858 N N . SER A 1 114 ? 14.477 -14.055 1.583 1 69.38 114 SER A N 1
ATOM 859 C CA . SER A 1 114 ? 15.906 -13.914 1.328 1 69.38 114 SER A CA 1
ATOM 860 C C . SER A 1 114 ? 16.391 -12.523 1.729 1 69.38 114 SER A C 1
ATOM 862 O O . SER A 1 114 ? 17.594 -12.242 1.65 1 69.38 114 SER A O 1
ATOM 864 N N . ALA A 1 115 ? 15.492 -11.742 2.182 1 66.31 115 ALA A N 1
ATOM 865 C CA . ALA A 1 115 ? 15.898 -10.359 2.379 1 66.31 115 ALA A CA 1
ATOM 866 C C . ALA A 1 115 ? 16.594 -10.18 3.727 1 66.31 115 ALA A C 1
ATOM 868 O O . ALA A 1 115 ? 16.188 -10.766 4.727 1 66.31 115 ALA A O 1
ATOM 869 N N . PHE A 1 116 ? 17.688 -9.555 3.668 1 68.81 116 PHE A N 1
ATOM 870 C CA . PHE A 1 116 ? 18.438 -9.188 4.867 1 68.81 116 PHE A CA 1
ATOM 871 C C . PHE A 1 116 ? 17.719 -8.086 5.633 1 68.81 116 PHE A C 1
ATOM 873 O O . PHE A 1 116 ? 16.969 -7.297 5.047 1 68.81 116 PHE A O 1
ATOM 880 N N . LYS A 1 117 ? 18.016 -8.016 6.805 1 66.12 117 LYS A N 1
ATOM 881 C CA . LYS A 1 117 ? 17.328 -7.082 7.703 1 66.12 117 LYS A CA 1
ATOM 882 C C . LYS A 1 117 ? 17.672 -5.637 7.359 1 66.12 117 LYS A C 1
ATOM 884 O O . LYS A 1 117 ? 16.953 -4.715 7.746 1 66.12 117 LYS A O 1
ATOM 889 N N . THR A 1 118 ? 18.75 -5.531 6.547 1 71.56 118 THR A N 1
ATOM 890 C CA . THR A 1 118 ? 19.219 -4.176 6.297 1 71.56 118 THR A CA 1
ATOM 891 C C . THR A 1 118 ? 18.594 -3.609 5.027 1 71.56 118 THR A C 1
ATOM 893 O O . THR A 1 118 ? 18.703 -2.416 4.746 1 71.56 118 THR A O 1
ATOM 896 N N . VAL A 1 119 ? 17.984 -4.52 4.27 1 74.75 119 VAL A N 1
ATOM 897 C CA . VAL A 1 119 ? 17.406 -4.027 3.025 1 74.75 119 VAL A CA 1
ATOM 898 C C . VAL A 1 119 ? 16.031 -3.41 3.301 1 74.75 119 VAL A C 1
ATOM 900 O O . VAL A 1 119 ? 15.234 -3.971 4.055 1 74.75 119 VAL A O 1
ATOM 903 N N . LEU A 1 120 ? 15.75 -2.281 2.785 1 75 120 LEU A N 1
ATOM 904 C CA . LEU A 1 120 ? 14.492 -1.572 2.98 1 75 120 LEU A CA 1
ATOM 905 C C . LEU A 1 120 ? 13.328 -2.338 2.35 1 75 120 LEU A C 1
ATOM 907 O O . LEU A 1 120 ? 12.328 -2.613 3.014 1 75 120 LEU A O 1
ATOM 911 N N . LEU A 1 121 ? 13.531 -2.619 1.084 1 83.75 121 LEU A N 1
ATOM 912 C CA . LEU A 1 121 ? 12.578 -3.416 0.323 1 83.75 121 LEU A CA 1
ATOM 913 C C . LEU A 1 121 ? 13.266 -4.613 -0.329 1 83.75 121 LEU A C 1
ATOM 915 O O . LEU A 1 121 ? 14.375 -4.488 -0.849 1 83.75 121 LEU A O 1
ATOM 919 N N . GLY A 1 122 ? 12.633 -5.664 -0.151 1 86.38 122 GLY A N 1
ATOM 920 C CA . GLY A 1 122 ? 13.133 -6.793 -0.928 1 86.38 122 GLY A CA 1
ATOM 921 C C . GLY A 1 122 ? 13.148 -6.523 -2.42 1 86.38 122 GLY A C 1
ATOM 922 O O . GLY A 1 122 ? 12.445 -5.633 -2.906 1 86.38 122 GLY A O 1
ATOM 923 N N . SER A 1 123 ? 13.898 -7.301 -3.125 1 86.19 123 SER A N 1
ATOM 924 C CA . SER A 1 123 ? 14.094 -7.113 -4.559 1 86.19 123 SER A CA 1
ATOM 925 C C . SER A 1 123 ? 12.773 -7.238 -5.316 1 86.19 123 SER A C 1
ATOM 927 O O . SER A 1 123 ? 12.508 -6.465 -6.238 1 86.19 123 SER A O 1
ATOM 929 N N . THR A 1 124 ? 11.969 -8.18 -4.914 1 89.88 124 THR A N 1
ATOM 930 C CA . THR A 1 124 ? 10.68 -8.375 -5.57 1 89.88 124 THR A CA 1
ATOM 931 C C . THR A 1 124 ? 9.758 -7.191 -5.305 1 89.88 124 THR A C 1
ATOM 933 O O . THR A 1 124 ? 9.156 -6.641 -6.234 1 89.88 124 THR A O 1
ATOM 936 N N . SER A 1 125 ? 9.609 -6.832 -4.059 1 91.56 125 SER A N 1
ATOM 937 C CA . SER A 1 125 ? 8.758 -5.711 -3.701 1 91.56 125 SER A CA 1
ATOM 938 C C . SER A 1 125 ? 9.211 -4.426 -4.383 1 91.56 125 SER A C 1
ATOM 940 O O . SER A 1 125 ? 8.391 -3.654 -4.887 1 91.56 125 SER A O 1
ATOM 942 N N . GLU A 1 126 ? 10.469 -4.223 -4.414 1 88.81 126 GLU A N 1
ATOM 943 C CA . GLU A 1 126 ? 11.023 -3.043 -5.074 1 88.81 126 GLU A CA 1
ATOM 944 C C . GLU A 1 126 ? 10.672 -3.029 -6.559 1 88.81 126 GLU A C 1
ATOM 946 O O . GLU A 1 126 ? 10.234 -2.006 -7.09 1 88.81 126 GLU A O 1
ATOM 951 N N . ALA A 1 127 ? 10.906 -4.113 -7.199 1 90.5 127 ALA A N 1
ATOM 952 C CA . ALA A 1 127 ? 10.617 -4.227 -8.625 1 90.5 127 ALA A CA 1
ATOM 953 C C . ALA A 1 127 ? 9.141 -3.986 -8.914 1 90.5 127 ALA A C 1
ATOM 955 O O . ALA A 1 127 ? 8.789 -3.299 -9.875 1 90.5 127 ALA A O 1
ATOM 956 N N . LEU A 1 128 ? 8.32 -4.477 -8.117 1 92.5 128 LEU A N 1
ATOM 957 C CA . LEU A 1 128 ? 6.879 -4.371 -8.336 1 92.5 128 LEU A CA 1
ATOM 958 C C . LEU A 1 128 ? 6.398 -2.939 -8.117 1 92.5 128 LEU A C 1
ATOM 960 O O . LEU A 1 128 ? 5.578 -2.432 -8.891 1 92.5 128 LEU A O 1
ATOM 964 N N . VAL A 1 129 ? 6.898 -2.312 -7.082 1 90.5 129 VAL A N 1
ATOM 965 C CA . VAL A 1 129 ? 6.555 -0.916 -6.836 1 90.5 129 VAL A CA 1
ATOM 966 C C . VAL A 1 129 ? 6.988 -0.06 -8.023 1 90.5 129 VAL A C 1
ATOM 968 O O . VAL A 1 129 ? 6.273 0.861 -8.43 1 90.5 129 VAL A O 1
ATOM 971 N N . ARG A 1 130 ? 8.039 -0.384 -8.555 1 87.06 130 ARG A N 1
ATOM 972 C CA . ARG A 1 130 ? 8.586 0.357 -9.688 1 87.06 130 ARG A CA 1
ATOM 973 C C . ARG A 1 130 ? 7.777 0.106 -10.953 1 87.06 130 ARG A C 1
ATOM 975 O O . ARG A 1 130 ? 7.527 1.032 -11.727 1 87.06 130 ARG A O 1
ATOM 982 N N . ASP A 1 131 ? 7.332 -1.062 -11.141 1 89 131 ASP A N 1
ATOM 983 C CA . ASP A 1 131 ? 6.883 -1.479 -12.469 1 89 131 ASP A CA 1
ATOM 984 C C . ASP A 1 131 ? 5.359 -1.446 -12.562 1 89 131 ASP A C 1
ATOM 986 O O . ASP A 1 131 ? 4.809 -1.315 -13.664 1 89 131 ASP A O 1
ATOM 990 N N . LEU A 1 132 ? 4.699 -1.605 -11.484 1 92.25 132 LEU A N 1
ATOM 991 C CA . LEU A 1 132 ? 3.244 -1.716 -11.539 1 92.25 132 LEU A CA 1
ATOM 992 C C . LEU A 1 132 ? 2.596 -0.337 -11.609 1 92.25 132 LEU A C 1
ATOM 994 O O . LEU A 1 132 ? 3.074 0.61 -10.984 1 92.25 132 LEU A O 1
ATOM 998 N N . SER A 1 133 ? 1.473 -0.295 -12.281 1 90.81 133 SER A N 1
ATOM 999 C CA . SER A 1 133 ? 0.73 0.953 -12.422 1 90.81 133 SER A CA 1
ATOM 1000 C C . SER A 1 133 ? -0.479 0.985 -11.492 1 90.81 133 SER A C 1
ATOM 1002 O O . SER A 1 133 ? -1.305 1.897 -11.57 1 90.81 133 SER A O 1
ATOM 1004 N N . ILE A 1 134 ? -0.632 -0.017 -10.688 1 95.06 134 ILE A N 1
ATOM 1005 C CA . ILE A 1 134 ? -1.739 -0.088 -9.742 1 95.06 134 ILE A CA 1
ATOM 1006 C C . ILE A 1 134 ? -1.209 0.065 -8.32 1 95.06 134 ILE A C 1
ATOM 1008 O O . ILE A 1 134 ? -0.015 -0.116 -8.07 1 95.06 134 ILE A O 1
ATOM 1012 N N . PRO A 1 135 ? -2.082 0.357 -7.367 1 97 135 PRO A N 1
ATOM 1013 C CA . PRO A 1 135 ? -1.631 0.55 -5.988 1 97 135 PRO A CA 1
ATOM 1014 C C . PRO A 1 135 ? -1.021 -0.713 -5.383 1 97 135 PRO A C 1
ATOM 1016 O O . PRO A 1 135 ? -1.478 -1.822 -5.672 1 97 135 PRO A O 1
ATOM 1019 N N . VAL A 1 136 ? -0.018 -0.472 -4.578 1 96.81 136 VAL A N 1
ATOM 1020 C CA . VAL A 1 136 ? 0.656 -1.544 -3.854 1 96.81 136 VAL A CA 1
ATOM 1021 C C . VAL A 1 136 ? 0.6 -1.269 -2.354 1 96.81 136 VAL A C 1
ATOM 1023 O O . VAL A 1 136 ? 0.917 -0.164 -1.906 1 96.81 136 VAL A O 1
ATOM 1026 N N . VAL A 1 137 ? 0.16 -2.256 -1.602 1 97.56 137 VAL A N 1
ATOM 1027 C CA . VAL A 1 137 ? 0.209 -2.197 -0.144 1 97.56 137 VAL A CA 1
ATOM 1028 C C . VAL A 1 137 ? 1.448 -2.93 0.363 1 97.56 137 VAL A C 1
ATOM 1030 O O . VAL A 1 137 ? 1.62 -4.125 0.105 1 97.56 137 VAL A O 1
ATOM 1033 N N . LEU A 1 138 ? 2.258 -2.225 1.04 1 95.88 138 LEU A N 1
ATOM 1034 C CA . LEU A 1 138 ? 3.436 -2.809 1.672 1 95.88 138 LEU A CA 1
ATOM 1035 C C . LEU A 1 138 ? 3.203 -3.018 3.164 1 95.88 138 LEU A C 1
ATOM 1037 O O . LEU A 1 138 ? 2.838 -2.082 3.877 1 95.88 138 LEU A O 1
ATOM 1041 N N . VAL A 1 139 ? 3.461 -4.242 3.582 1 95.44 139 VAL A N 1
ATOM 1042 C CA . VAL A 1 139 ? 3.225 -4.609 4.973 1 95.44 139 VAL A CA 1
ATOM 1043 C C . VAL A 1 139 ? 4.539 -5.012 5.633 1 95.44 139 VAL A C 1
ATOM 1045 O O . VAL A 1 139 ? 5.316 -5.785 5.066 1 95.44 139 VAL A O 1
ATOM 1048 N N . SER A 1 140 ? 4.801 -4.41 6.762 1 88.31 140 SER A N 1
ATOM 1049 C CA . SER A 1 140 ? 6.008 -4.734 7.512 1 88.31 140 SER A CA 1
ATOM 1050 C C . SER A 1 140 ? 5.734 -5.816 8.555 1 88.31 140 SER A C 1
ATOM 1052 O O . SER A 1 140 ? 4.578 -6.133 8.844 1 88.31 140 SER A O 1
ATOM 1054 N N . ASP A 1 141 ? 6.809 -6.508 8.93 1 75.19 141 ASP A N 1
ATOM 1055 C CA . ASP A 1 141 ? 6.691 -7.562 9.938 1 75.19 141 ASP A CA 1
ATOM 1056 C C . ASP A 1 141 ? 6.258 -6.992 11.281 1 75.19 141 ASP A C 1
ATOM 1058 O O . ASP A 1 141 ? 5.863 -7.738 12.18 1 75.19 141 ASP A O 1
ATOM 1062 N N . GLY A 1 142 ? 6.477 -5.738 11.594 1 64.38 142 GLY A N 1
ATOM 1063 C CA . GLY A 1 142 ? 6.09 -5.172 12.875 1 64.38 142 GLY A CA 1
ATOM 1064 C C . GLY A 1 142 ? 4.586 -5.031 13.031 1 64.38 142 GLY A C 1
ATOM 1065 O O . GLY A 1 142 ? 4.102 -4.672 14.109 1 64.38 142 GLY A O 1
ATOM 1066 N N . ASP A 1 143 ? 3.77 -5.129 12.086 1 54.56 143 ASP A N 1
ATOM 1067 C CA . ASP A 1 143 ? 2.32 -4.996 12.18 1 54.56 143 ASP A CA 1
ATOM 1068 C C . ASP A 1 143 ? 1.724 -6.105 13.047 1 54.56 143 ASP A C 1
ATOM 1070 O O . ASP A 1 143 ? 0.585 -5.996 13.508 1 54.56 143 ASP A O 1
ATOM 1074 N N . ASP A 1 144 ? 2.34 -7.203 13.43 1 46.09 144 ASP A N 1
ATOM 1075 C CA . ASP A 1 144 ? 1.822 -8.297 14.242 1 46.09 144 ASP A CA 1
ATOM 1076 C C . ASP A 1 144 ? 1.866 -7.945 15.727 1 46.09 144 ASP A C 1
ATOM 1078 O O . ASP A 1 144 ? 1.318 -8.672 16.562 1 46.09 144 ASP A O 1
ATOM 1082 N N . GLU A 1 145 ? 2.504 -6.871 16.219 1 38.56 145 GLU A N 1
ATOM 1083 C CA . GLU A 1 145 ? 2.48 -6.852 17.688 1 38.56 145 GLU A CA 1
ATOM 1084 C C . GLU A 1 145 ? 1.179 -6.25 18.203 1 38.56 145 GLU A C 1
ATOM 1086 O O . GLU A 1 145 ? 0.598 -5.367 17.578 1 38.56 145 GLU A O 1
ATOM 1091 N N . MET B 1 1 ? -10.57 -3.504 10.07 1 94.12 1 MET B N 1
ATOM 1092 C CA . MET B 1 1 ? -9.156 -3.463 10.422 1 94.12 1 MET B CA 1
ATOM 1093 C C . MET B 1 1 ? -8.656 -2.023 10.484 1 94.12 1 MET B C 1
ATOM 1095 O O . MET B 1 1 ? -8.078 -1.607 11.484 1 94.12 1 MET B O 1
ATOM 1099 N N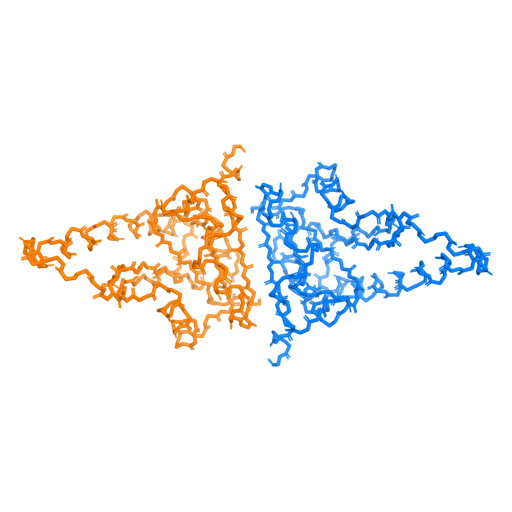 . TYR B 1 2 ? -8.859 -1.196 9.539 1 97.44 2 TYR B N 1
ATOM 1100 C CA . TYR B 1 2 ? -8.344 0.168 9.477 1 97.44 2 TYR B CA 1
ATOM 1101 C C . TYR B 1 2 ? -9.359 1.156 10.047 1 97.44 2 TYR B C 1
ATOM 1103 O O . TYR B 1 2 ? -10.5 1.219 9.586 1 97.44 2 TYR B O 1
ATOM 1111 N N . SER B 1 3 ? -8.945 1.953 11.039 1 98.5 3 SER B N 1
ATOM 1112 C CA . SER B 1 3 ? -9.82 2.922 11.695 1 98.5 3 SER B CA 1
ATOM 1113 C C . SER B 1 3 ? -9.359 4.352 11.43 1 98.5 3 SER B C 1
ATOM 1115 O O . SER B 1 3 ? -10.164 5.277 11.414 1 98.5 3 SER B O 1
ATOM 1117 N N . ASP B 1 4 ? -8.086 4.492 11.305 1 98.75 4 ASP B N 1
ATOM 1118 C CA . ASP B 1 4 ? -7.488 5.801 11.055 1 98.75 4 ASP B CA 1
ATOM 1119 C C . ASP B 1 4 ? -6.504 5.738 9.891 1 98.75 4 ASP B C 1
ATOM 1121 O O . ASP B 1 4 ? -5.391 5.234 10.031 1 98.75 4 ASP B O 1
ATOM 1125 N N . VAL B 1 5 ? -6.867 6.316 8.758 1 98.81 5 VAL B N 1
ATOM 1126 C CA . VAL B 1 5 ? -6.09 6.297 7.527 1 98.81 5 VAL B CA 1
ATOM 1127 C C . VAL B 1 5 ? -5.445 7.66 7.301 1 98.81 5 VAL B C 1
ATOM 1129 O O . VAL B 1 5 ? -6.109 8.695 7.422 1 98.81 5 VAL B O 1
ATOM 1132 N N . LEU B 1 6 ? -4.203 7.648 7 1 98.81 6 LEU B N 1
ATOM 1133 C CA . LEU B 1 6 ? -3.508 8.906 6.73 1 98.81 6 LEU B CA 1
ATOM 1134 C C . LEU B 1 6 ? -3.184 9.039 5.246 1 98.81 6 LEU B C 1
ATOM 1136 O O . LEU B 1 6 ? -2.57 8.148 4.656 1 98.81 6 LEU B O 1
ATOM 1140 N N . LEU B 1 7 ? -3.617 10.078 4.703 1 98.5 7 LEU B N 1
ATOM 1141 C CA . LEU B 1 7 ? -3.166 10.547 3.396 1 98.5 7 LEU B CA 1
ATOM 1142 C C . LEU B 1 7 ? -2.125 11.648 3.547 1 98.5 7 LEU B C 1
ATOM 1144 O O . LEU B 1 7 ? -2.43 12.727 4.055 1 98.5 7 LEU B O 1
ATOM 1148 N N . ALA B 1 8 ? -0.92 11.391 3.219 1 97.25 8 ALA B N 1
ATOM 1149 C CA . ALA B 1 8 ? 0.092 12.43 3.068 1 97.25 8 ALA B CA 1
ATOM 1150 C C . ALA B 1 8 ? 0.16 12.93 1.628 1 97.25 8 ALA B C 1
ATOM 1152 O O . ALA B 1 8 ? 0.43 12.148 0.709 1 97.25 8 ALA B O 1
ATOM 1153 N N . THR B 1 9 ? -0.086 14.25 1.483 1 95.38 9 THR B N 1
ATOM 1154 C CA . THR B 1 9 ? -0.244 14.742 0.119 1 95.38 9 THR B CA 1
ATOM 1155 C C . THR B 1 9 ? 0.5 16.062 -0.069 1 95.38 9 THR B C 1
ATOM 1157 O O . THR B 1 9 ? 0.585 16.875 0.858 1 95.38 9 THR B O 1
ATOM 1160 N N . ASP B 1 10 ? 1.03 16.203 -1.261 1 91.62 10 ASP B N 1
ATOM 1161 C CA . ASP B 1 10 ? 1.695 17.438 -1.62 1 91.62 10 ASP B CA 1
ATOM 1162 C C . ASP B 1 10 ? 1.016 18.109 -2.818 1 91.62 10 ASP B C 1
ATOM 1164 O O . ASP B 1 10 ? 1.526 19.078 -3.367 1 91.62 10 ASP B O 1
ATOM 1168 N N . GLY B 1 11 ? -0.093 17.531 -3.27 1 88.38 11 GLY B N 1
ATOM 1169 C CA . GLY B 1 11 ? -0.884 18.109 -4.348 1 88.38 11 GLY B CA 1
ATOM 1170 C C . GLY B 1 11 ? -0.399 17.703 -5.723 1 88.38 11 GLY B C 1
ATOM 1171 O O . GLY B 1 11 ? -0.953 18.125 -6.734 1 88.38 11 GLY B O 1
ATOM 1172 N N . SER B 1 12 ? 0.624 16.859 -5.848 1 84.94 12 SER B N 1
ATOM 1173 C CA . SER B 1 12 ? 1.112 16.344 -7.125 1 84.94 12 SER B CA 1
ATOM 1174 C C . SER B 1 12 ? 0.09 15.422 -7.773 1 84.94 12 SER B C 1
ATOM 1176 O O . SER B 1 12 ? -0.944 15.109 -7.176 1 84.94 12 SER B O 1
ATOM 1178 N N . GLU B 1 13 ? 0.296 15.062 -9.031 1 81.06 13 GLU B N 1
ATOM 1179 C CA . GLU B 1 13 ? -0.599 14.156 -9.742 1 81.06 13 GLU B CA 1
ATOM 1180 C C . GLU B 1 13 ? -0.709 12.812 -9.023 1 81.06 13 GLU B C 1
ATOM 1182 O O . GLU B 1 13 ? -1.808 12.273 -8.867 1 81.06 13 GLU B O 1
ATOM 1187 N N . CYS B 1 14 ? 0.416 12.258 -8.617 1 82.94 14 CYS B N 1
ATOM 1188 C CA . CYS B 1 14 ? 0.39 11.016 -7.852 1 82.94 14 CYS B CA 1
ATOM 1189 C C . CYS B 1 14 ? -0.399 11.195 -6.562 1 82.94 14 CYS B C 1
ATOM 1191 O O . CYS B 1 14 ? -1.104 10.273 -6.133 1 82.94 14 CYS B O 1
ATOM 1193 N N . ALA B 1 15 ? -0.271 12.398 -6.078 1 88.44 15 ALA B N 1
ATOM 1194 C CA . ALA B 1 15 ? -0.974 12.688 -4.828 1 88.44 15 ALA B CA 1
ATOM 1195 C C . ALA B 1 15 ? -2.482 12.734 -5.047 1 88.44 15 ALA B C 1
ATOM 1197 O O . ALA B 1 15 ? -3.258 12.344 -4.172 1 88.44 15 ALA B O 1
ATOM 1198 N N . ARG B 1 16 ? -2.9 13.195 -6.219 1 91.19 16 ARG B N 1
ATOM 1199 C CA . ARG B 1 16 ? -4.328 13.227 -6.527 1 91.19 16 ARG B CA 1
ATOM 1200 C C . ARG B 1 16 ? -4.898 11.812 -6.609 1 91.19 16 ARG B C 1
ATOM 1202 O O . ARG B 1 16 ? -5.977 11.539 -6.086 1 91.19 16 ARG B O 1
ATOM 1209 N N . ALA B 1 17 ? -4.191 11.008 -7.285 1 93.5 17 ALA B N 1
ATOM 1210 C CA . ALA B 1 17 ? -4.602 9.602 -7.328 1 93.5 17 ALA B CA 1
ATOM 1211 C C . ALA B 1 17 ? -4.641 9 -5.926 1 93.5 17 ALA B C 1
ATOM 1213 O O . ALA B 1 17 ? -5.574 8.273 -5.582 1 93.5 17 ALA B O 1
ATOM 1214 N N . ALA B 1 18 ? -3.637 9.328 -5.152 1 96.25 18 ALA B N 1
ATOM 1215 C CA . ALA B 1 18 ? -3.58 8.844 -3.777 1 96.25 18 ALA B CA 1
ATOM 1216 C C . ALA B 1 18 ? -4.785 9.328 -2.975 1 96.25 18 ALA B C 1
ATOM 1218 O O . ALA B 1 18 ? -5.297 8.609 -2.115 1 96.25 18 ALA B O 1
ATOM 1219 N N . THR B 1 19 ? -5.234 10.523 -3.266 1 96.75 19 THR B N 1
ATOM 1220 C CA . THR B 1 19 ? -6.406 11.07 -2.592 1 96.75 19 THR B CA 1
ATOM 1221 C C . THR B 1 19 ? -7.637 10.211 -2.859 1 96.75 19 THR B C 1
ATOM 1223 O O . THR B 1 19 ? -8.359 9.844 -1.929 1 96.75 19 THR B O 1
ATOM 1226 N N . THR B 1 20 ? -7.824 9.867 -4.074 1 96.5 20 THR B N 1
ATOM 1227 C CA . THR B 1 20 ? -8.969 9.047 -4.449 1 96.5 20 THR B CA 1
ATOM 1228 C C . THR B 1 20 ? -8.938 7.707 -3.727 1 96.5 20 THR B C 1
ATOM 1230 O O . THR B 1 20 ? -9.953 7.258 -3.188 1 96.5 20 THR B O 1
ATOM 1233 N N . HIS B 1 21 ? -7.816 7.09 -3.68 1 97.69 21 HIS B N 1
ATOM 1234 C CA . HIS B 1 21 ? -7.676 5.805 -3.01 1 97.69 21 HIS B CA 1
ATOM 1235 C C . HIS B 1 21 ? -7.871 5.941 -1.504 1 97.69 21 HIS B C 1
ATOM 1237 O O . HIS B 1 21 ? -8.523 5.102 -0.879 1 97.69 21 HIS B O 1
ATOM 1243 N N . ALA B 1 22 ? -7.293 6.969 -0.92 1 98.38 22 ALA B N 1
ATOM 1244 C CA . ALA B 1 22 ? -7.402 7.18 0.521 1 98.38 22 ALA B CA 1
ATOM 1245 C C . ALA B 1 22 ? -8.852 7.398 0.934 1 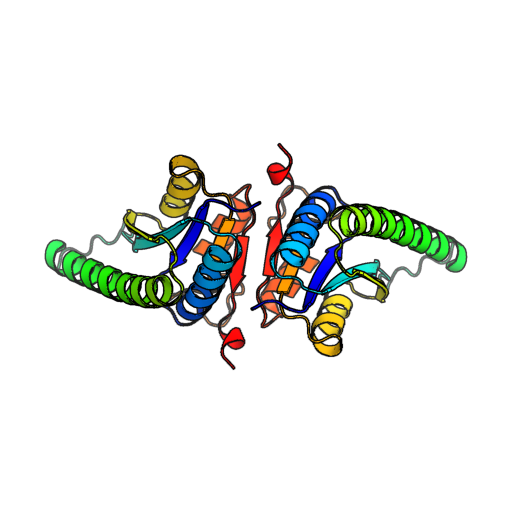98.38 22 ALA B C 1
ATOM 1247 O O . ALA B 1 22 ? -9.32 6.82 1.918 1 98.38 22 ALA B O 1
ATOM 1248 N N . VAL B 1 23 ? -9.562 8.18 0.16 1 98.44 23 VAL B N 1
ATOM 1249 C CA . VAL B 1 23 ? -10.969 8.461 0.45 1 98.44 23 VAL B CA 1
ATOM 1250 C C . VAL B 1 23 ? -11.789 7.188 0.306 1 98.44 23 VAL B C 1
ATOM 1252 O O . VAL B 1 23 ? -12.648 6.895 1.144 1 98.44 23 VAL B O 1
ATOM 1255 N N . ASP B 1 24 ? -11.547 6.469 -0.712 1 98.44 24 ASP B N 1
ATOM 1256 C CA . ASP B 1 24 ? -12.273 5.223 -0.944 1 98.44 24 ASP B CA 1
ATOM 1257 C C . ASP B 1 24 ? -12.039 4.23 0.192 1 98.44 24 ASP B C 1
ATOM 1259 O O . ASP B 1 24 ? -12.984 3.613 0.69 1 98.44 24 ASP B O 1
ATOM 1263 N N . LEU B 1 25 ? -10.789 4.098 0.58 1 98.62 25 LEU B N 1
ATOM 1264 C CA . LEU B 1 25 ? -10.438 3.213 1.688 1 98.62 25 LEU B CA 1
ATOM 1265 C C . LEU B 1 25 ? -11.141 3.645 2.969 1 98.62 25 LEU B C 1
ATOM 1267 O O . LEU B 1 25 ? -11.75 2.818 3.656 1 98.62 25 LEU B O 1
ATOM 1271 N N . ALA B 1 26 ? -11.078 4.906 3.273 1 98.69 26 ALA B N 1
ATOM 1272 C CA . ALA B 1 26 ? -11.719 5.414 4.484 1 98.69 26 ALA B CA 1
ATOM 1273 C C . ALA B 1 26 ? -13.227 5.188 4.445 1 98.69 26 ALA B C 1
ATOM 1275 O O . ALA B 1 26 ? -13.828 4.777 5.441 1 98.69 26 ALA B O 1
ATOM 1276 N N . ALA B 1 27 ? -13.812 5.418 3.316 1 98.62 27 ALA B N 1
ATOM 1277 C CA . ALA B 1 27 ? -15.25 5.23 3.156 1 98.62 27 ALA B CA 1
ATOM 1278 C C . ALA B 1 27 ? -15.641 3.768 3.346 1 98.62 27 ALA B C 1
ATOM 1280 O O . ALA B 1 27 ? -16.609 3.461 4.039 1 98.62 27 ALA B O 1
ATOM 1281 N N . THR B 1 28 ? -14.906 2.91 2.729 1 98.38 28 THR B N 1
ATOM 1282 C CA . THR B 1 28 ? -15.234 1.487 2.744 1 98.38 28 THR B CA 1
ATOM 1283 C C . THR B 1 28 ? -15.078 0.912 4.148 1 98.38 28 THR B C 1
ATOM 1285 O O . THR B 1 28 ? -15.875 0.076 4.578 1 98.38 28 THR B O 1
ATOM 1288 N N . TYR B 1 29 ? -14.117 1.415 4.926 1 98.31 29 TYR B N 1
ATOM 1289 C CA . TYR B 1 29 ? -13.844 0.899 6.262 1 98.31 29 TYR B CA 1
ATOM 1290 C C . TYR B 1 29 ? -14.641 1.658 7.316 1 98.31 29 TYR B C 1
ATOM 1292 O O . TYR B 1 29 ? -14.695 1.254 8.477 1 98.31 29 TYR B O 1
ATOM 1300 N N . GLY B 1 30 ? -15.211 2.748 6.883 1 98.38 30 GLY B N 1
ATOM 1301 C CA . GLY B 1 30 ? -15.781 3.637 7.883 1 98.38 30 GLY B CA 1
ATOM 1302 C C . GLY B 1 30 ? -14.734 4.277 8.773 1 98.38 30 GLY B C 1
ATOM 1303 O O . GLY B 1 30 ? -14.969 4.488 9.969 1 98.38 30 GLY B O 1
ATOM 1304 N N . ALA B 1 31 ? -13.617 4.496 8.227 1 98.69 31 ALA B N 1
ATOM 1305 C CA . ALA B 1 31 ? -12.469 5.023 8.969 1 98.69 31 ALA B CA 1
ATOM 1306 C C . ALA B 1 31 ? -12.453 6.551 8.93 1 98.69 31 ALA B C 1
ATOM 1308 O O . ALA B 1 31 ? -13.062 7.164 8.055 1 98.69 31 ALA B O 1
ATOM 1309 N N . THR B 1 32 ? -11.75 7.121 9.883 1 98.81 32 THR B N 1
ATOM 1310 C CA . THR B 1 32 ? -11.398 8.539 9.812 1 98.81 32 THR B CA 1
ATOM 1311 C C . THR B 1 32 ? -10.219 8.758 8.867 1 98.81 32 THR B C 1
ATOM 1313 O O . THR B 1 32 ? -9.219 8.039 8.938 1 98.81 32 THR B O 1
ATOM 1316 N N . LEU B 1 33 ? -10.383 9.688 7.953 1 98.81 33 LEU B N 1
ATOM 1317 C CA . LEU B 1 33 ? -9.289 10.062 7.062 1 98.81 33 LEU B CA 1
ATOM 1318 C C . LEU B 1 33 ? -8.531 11.273 7.617 1 98.81 33 LEU B C 1
ATOM 1320 O O . LEU B 1 33 ? -9.133 12.305 7.906 1 98.81 33 LEU B O 1
ATOM 1324 N N . HIS B 1 34 ? -7.281 11.086 7.82 1 98.88 34 HIS B N 1
ATOM 1325 C CA . HIS B 1 34 ? -6.371 12.188 8.117 1 98.88 34 HIS B CA 1
ATOM 1326 C C . HIS B 1 34 ? -5.625 12.633 6.863 1 98.88 34 HIS B C 1
ATOM 1328 O O . HIS B 1 34 ? -5.055 11.805 6.145 1 98.88 34 HIS B O 1
ATOM 1334 N N . ALA B 1 35 ? -5.758 13.883 6.551 1 98.62 35 ALA B N 1
ATOM 1335 C CA . ALA B 1 35 ? -4.996 14.445 5.441 1 98.62 35 ALA B CA 1
ATOM 1336 C C . ALA B 1 35 ? -3.936 15.422 5.941 1 98.62 35 ALA B C 1
ATOM 1338 O O . ALA B 1 35 ? -4.25 16.375 6.645 1 98.62 35 ALA B O 1
ATOM 1339 N N . LEU B 1 36 ? -2.719 15.125 5.598 1 98.31 36 LEU B N 1
ATOM 1340 C CA . LEU B 1 36 ? -1.604 15.93 6.094 1 98.31 36 LEU B CA 1
ATOM 1341 C C . LEU B 1 36 ? -0.828 16.547 4.941 1 98.31 36 LEU B C 1
ATOM 1343 O O . LEU B 1 36 ? -0.466 15.859 3.984 1 98.31 36 LEU B O 1
ATOM 1347 N N . TYR B 1 37 ? -0.687 17.828 4.973 1 97.12 37 TYR B N 1
ATOM 1348 C CA . TYR B 1 37 ? 0.196 18.594 4.094 1 97.12 37 TYR B CA 1
ATOM 1349 C C . TYR B 1 37 ? 1.357 19.188 4.875 1 97.12 37 TYR B C 1
ATOM 1351 O O . TYR B 1 37 ? 1.15 19.859 5.895 1 97.12 37 TYR B O 1
ATOM 1359 N N . VAL B 1 38 ? 2.578 18.969 4.387 1 95.44 38 VAL B N 1
ATOM 1360 C CA . VAL B 1 38 ? 3.754 19.469 5.098 1 95.44 38 VAL B CA 1
ATOM 1361 C C . VAL B 1 38 ? 4.445 20.547 4.27 1 95.44 38 VAL B C 1
ATOM 1363 O O . VAL B 1 38 ? 4.828 20.297 3.121 1 95.44 38 VAL B O 1
ATOM 1366 N N . ILE B 1 39 ? 4.543 21.703 4.801 1 92.69 39 ILE B N 1
ATOM 1367 C CA . ILE B 1 39 ? 5.355 22.766 4.219 1 92.69 39 ILE B CA 1
ATOM 1368 C C . ILE B 1 39 ? 6.832 22.516 4.52 1 92.69 39 ILE B C 1
ATOM 1370 O O . ILE B 1 39 ? 7.258 22.594 5.672 1 92.69 39 ILE B O 1
ATOM 1374 N N . GLU B 1 40 ? 7.516 22.203 3.451 1 86.75 40 GLU B N 1
ATOM 1375 C CA . GLU B 1 40 ? 8.922 21.844 3.637 1 86.75 40 GLU B CA 1
ATOM 1376 C C . GLU B 1 40 ? 9.758 23.062 4.008 1 86.75 40 GLU B C 1
ATOM 1378 O O . GLU B 1 40 ? 9.711 24.078 3.33 1 86.75 40 GLU B O 1
ATOM 1383 N N . THR B 1 41 ? 10.383 23.016 5.133 1 78.88 41 THR B N 1
ATOM 1384 C CA . THR B 1 41 ? 11.281 24.062 5.57 1 78.88 41 THR B CA 1
ATOM 1385 C C . THR B 1 41 ? 12.734 23.625 5.461 1 78.88 41 THR B C 1
ATOM 1387 O O . THR B 1 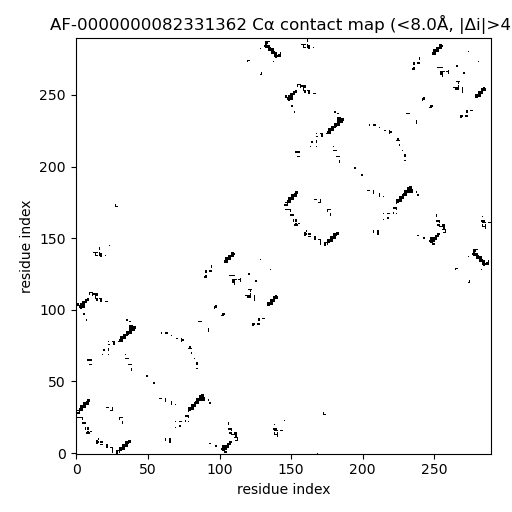41 ? 13.086 22.516 5.895 1 78.88 41 THR B O 1
ATOM 1390 N N . ARG B 1 42 ? 13.234 23.562 4.113 1 59.56 42 ARG B N 1
ATOM 1391 C CA . ARG B 1 42 ? 14.656 23.25 4.062 1 59.56 42 ARG B CA 1
ATOM 1392 C C . ARG B 1 42 ? 15.438 24.078 5.086 1 59.56 42 ARG B C 1
ATOM 1394 O O . ARG B 1 42 ? 15.148 25.25 5.285 1 59.56 42 ARG B O 1
ATOM 1401 N N . ILE B 1 43 ? 16.047 23.391 6.094 1 51.59 43 ILE B N 1
ATOM 1402 C CA . ILE B 1 43 ? 16.938 24.125 6.996 1 51.59 43 ILE B CA 1
ATOM 1403 C C . ILE B 1 43 ? 17.578 25.281 6.254 1 51.59 43 ILE B C 1
ATOM 1405 O O . ILE B 1 43 ? 17.812 26.359 6.832 1 51.59 43 ILE B O 1
ATOM 1409 N N . GLY B 1 44 ? 18.25 24.891 5.176 1 47.44 44 GLY B N 1
ATOM 1410 C CA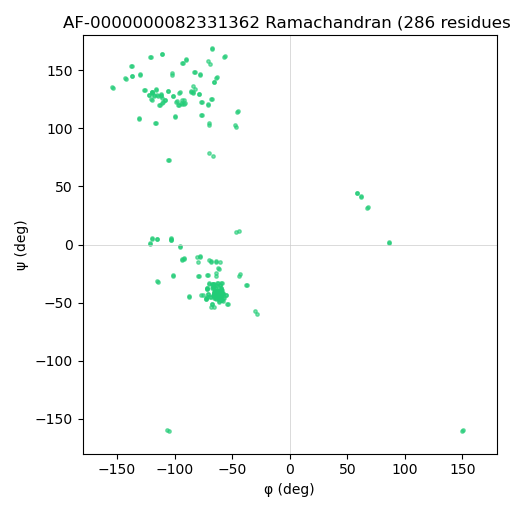 . GLY B 1 44 ? 19.328 25.766 4.781 1 47.44 44 GLY B CA 1
ATOM 1411 C C . GLY B 1 44 ? 18.859 27.016 4.043 1 47.44 44 GLY B C 1
ATOM 1412 O O . GLY B 1 44 ? 19.672 27.688 3.396 1 47.44 44 GLY B O 1
ATOM 1413 N N . TYR B 1 45 ? 17.672 27.031 3.691 1 44.44 45 TYR B N 1
ATOM 1414 C CA . TYR B 1 45 ? 17.625 28.172 2.793 1 44.44 45 TYR B CA 1
ATOM 1415 C C . TYR B 1 45 ? 17.859 29.484 3.557 1 44.44 45 TYR B C 1
ATOM 1417 O O . TYR B 1 45 ? 17 29.891 4.355 1 44.44 45 TYR B O 1
ATOM 1425 N N . ASP B 1 46 ? 19.016 29.672 3.854 1 42.59 46 ASP B N 1
ATOM 1426 C CA . ASP B 1 46 ? 19.516 31 4.16 1 42.59 46 ASP B CA 1
ATOM 1427 C C . ASP B 1 46 ? 19.047 32.031 3.129 1 42.59 46 ASP B C 1
ATOM 1429 O O . ASP B 1 46 ? 19.844 32.781 2.572 1 42.59 46 ASP B O 1
ATOM 1433 N N . SER B 1 47 ? 18.125 31.734 2.234 1 46.31 47 SER B N 1
ATOM 1434 C CA . SER B 1 47 ? 18.141 32.875 1.32 1 46.31 47 SER B CA 1
ATOM 1435 C C . SER B 1 47 ? 17.562 34.125 1.984 1 46.31 47 SER B C 1
ATOM 1437 O O . SER B 1 47 ? 16.453 34.094 2.506 1 46.31 47 SER B O 1
ATOM 1439 N N . ASP B 1 48 ? 18.375 35.031 2.359 1 47.59 48 ASP B N 1
ATOM 1440 C CA . ASP B 1 48 ? 18.281 36.375 2.863 1 47.59 48 ASP B CA 1
ATOM 1441 C C . ASP B 1 48 ? 17.156 37.156 2.178 1 47.59 48 ASP B C 1
ATOM 1443 O O . ASP B 1 48 ? 16.781 38.25 2.613 1 47.59 48 ASP B O 1
ATOM 1447 N N . ILE B 1 49 ? 16.891 36.938 0.895 1 50.25 49 ILE B N 1
ATOM 1448 C CA . ILE B 1 49 ? 16.312 38.094 0.206 1 50.25 49 ILE B CA 1
ATOM 1449 C C . ILE B 1 49 ? 14.805 38.094 0.365 1 50.25 49 ILE B C 1
ATOM 1451 O O . ILE B 1 49 ? 14.125 39.031 -0.026 1 50.25 49 ILE B O 1
ATOM 1455 N N . VAL B 1 50 ? 14.18 36.906 0.176 1 53.78 50 VAL B N 1
ATOM 1456 C CA . VAL B 1 50 ? 12.727 37.062 0.131 1 53.78 50 VAL B CA 1
ATOM 1457 C C . VAL B 1 50 ? 12.164 37.031 1.549 1 53.78 50 VAL B C 1
ATOM 1459 O O . VAL B 1 50 ? 12.742 36.406 2.447 1 53.78 50 VAL B O 1
ATOM 1462 N N . ASP B 1 51 ? 11.32 38.031 1.768 1 57.88 51 ASP B N 1
ATOM 1463 C CA . ASP B 1 51 ? 10.664 38.094 3.072 1 57.88 51 ASP B CA 1
ATOM 1464 C C . ASP B 1 51 ? 10.102 36.719 3.471 1 57.88 51 ASP B C 1
ATOM 1466 O O . ASP B 1 51 ? 9.219 36.188 2.801 1 57.88 51 ASP B O 1
ATOM 1470 N N . PRO B 1 52 ? 10.781 36.031 4.312 1 62.12 52 PRO B N 1
ATOM 1471 C CA . PRO B 1 52 ? 10.438 34.688 4.77 1 62.12 52 PRO B CA 1
ATOM 1472 C C . PRO B 1 52 ? 8.953 34.531 5.078 1 62.12 52 PRO B C 1
ATOM 1474 O O . PRO B 1 52 ? 8.383 33.438 4.852 1 62.12 52 PRO B O 1
ATOM 1477 N N . ALA B 1 53 ? 8.289 35.625 5.41 1 65.56 53 ALA B N 1
ATOM 1478 C CA . ALA B 1 53 ? 6.891 35.531 5.812 1 65.56 53 ALA B CA 1
ATOM 1479 C C . ALA B 1 53 ? 5.98 35.344 4.602 1 65.56 53 ALA B C 1
ATOM 1481 O O . ALA B 1 53 ? 5.008 34.594 4.652 1 65.56 53 ALA B O 1
ATOM 1482 N N . THR B 1 54 ? 6.25 36.125 3.504 1 69.25 54 THR B N 1
ATOM 1483 C CA . THR B 1 54 ? 5.422 36.062 2.305 1 69.25 54 THR B CA 1
ATOM 1484 C C . THR B 1 54 ? 5.52 34.688 1.662 1 69.25 54 THR B C 1
ATOM 1486 O O . THR B 1 54 ? 4.516 34.125 1.203 1 69.25 54 THR B O 1
ATOM 1489 N N . VAL B 1 55 ? 6.621 34.156 1.687 1 75.38 55 VAL B N 1
ATOM 1490 C CA . VAL B 1 55 ? 6.84 32.844 1.084 1 75.38 55 VAL B CA 1
ATOM 1491 C C . VAL B 1 55 ? 6.086 31.781 1.873 1 75.38 55 VAL B C 1
ATOM 1493 O O . VAL B 1 55 ? 5.438 30.906 1.288 1 75.38 55 VAL B O 1
ATOM 1496 N N . GLU B 1 56 ? 6 31.953 3.078 1 79.12 56 GLU B N 1
ATOM 1497 C CA . GLU B 1 56 ? 5.309 30.984 3.924 1 79.12 56 GLU B CA 1
ATOM 1498 C C . GLU B 1 56 ? 3.801 31.047 3.709 1 79.12 56 GLU B C 1
ATOM 1500 O O . GLU B 1 56 ? 3.129 30.016 3.697 1 79.12 56 GLU B O 1
ATOM 1505 N N . ASP B 1 57 ? 3.348 32.25 3.525 1 82.31 57 ASP B N 1
ATOM 1506 C CA . ASP B 1 57 ? 1.914 32.406 3.307 1 82.31 57 ASP B CA 1
ATOM 1507 C C . ASP B 1 57 ? 1.48 31.75 1.997 1 82.31 57 ASP B C 1
ATOM 1509 O O . ASP B 1 57 ? 0.404 31.156 1.923 1 82.31 57 ASP B O 1
ATOM 1513 N N . ASP B 1 58 ? 2.266 31.906 1.076 1 83.75 58 ASP B N 1
ATOM 1514 C CA . ASP B 1 58 ? 1.96 31.297 -0.22 1 83.75 58 ASP B CA 1
ATOM 1515 C C . ASP B 1 58 ? 1.968 29.781 -0.136 1 83.75 58 ASP B C 1
ATOM 1517 O O . ASP B 1 58 ? 1.104 29.109 -0.712 1 83.75 58 ASP B O 1
ATOM 1521 N N . LEU B 1 59 ? 2.887 29.312 0.554 1 86.12 59 LEU B N 1
ATOM 1522 C CA . LEU B 1 59 ? 2.99 27.859 0.708 1 86.12 59 LEU B CA 1
ATOM 1523 C C . LEU B 1 59 ? 1.809 27.312 1.502 1 86.12 59 LEU B C 1
ATOM 1525 O O . LEU B 1 59 ? 1.295 26.234 1.193 1 86.12 59 LEU B O 1
ATOM 1529 N N . ARG B 1 60 ? 1.423 28.047 2.428 1 90.44 60 ARG B N 1
ATOM 1530 C CA . ARG B 1 60 ? 0.255 27.656 3.207 1 90.44 60 ARG B CA 1
ATOM 1531 C C . ARG B 1 60 ? -1.007 27.672 2.352 1 90.44 60 ARG B C 1
ATOM 1533 O O . ARG B 1 60 ? -1.85 26.781 2.455 1 90.44 60 ARG B O 1
ATOM 1540 N N . ALA B 1 61 ? -1.128 28.688 1.563 1 91.88 61 ALA B N 1
ATOM 1541 C CA . ALA B 1 61 ? -2.279 28.781 0.668 1 91.88 61 ALA B CA 1
ATOM 1542 C C . ALA B 1 61 ? -2.322 27.594 -0.29 1 91.88 61 ALA B C 1
ATOM 1544 O O . ALA B 1 61 ? -3.396 27.062 -0.583 1 91.88 61 ALA B O 1
ATOM 1545 N N . ASP B 1 62 ? -1.226 27.219 -0.736 1 90.88 62 ASP B N 1
ATOM 1546 C CA . ASP B 1 62 ? -1.132 26.047 -1.586 1 90.88 62 ASP B CA 1
ATOM 1547 C C . ASP B 1 62 ? -1.613 24.797 -0.848 1 90.88 62 ASP B C 1
ATOM 1549 O O . ASP B 1 62 ? -2.363 23.984 -1.402 1 90.88 62 ASP B O 1
ATOM 1553 N N . GLY B 1 63 ? -1.163 24.625 0.363 1 94.06 63 GLY B N 1
ATOM 1554 C CA . GLY B 1 63 ? -1.595 23.5 1.181 1 94.06 63 GLY B CA 1
ATOM 1555 C C . GLY B 1 63 ? -3.094 23.484 1.42 1 94.06 63 GLY B C 1
ATOM 1556 O O . GLY B 1 63 ? -3.725 22.422 1.345 1 94.06 63 GLY B O 1
ATOM 1557 N N . GLU B 1 64 ? -3.596 24.703 1.631 1 95.25 64 GLU B N 1
ATOM 1558 C CA . GLU B 1 64 ? -5.035 24.812 1.855 1 95.25 64 GLU B CA 1
ATOM 1559 C C . GLU B 1 64 ? -5.82 24.406 0.613 1 95.25 64 GLU B C 1
ATOM 1561 O O . GLU B 1 64 ? -6.848 23.734 0.717 1 95.25 64 GLU B O 1
ATOM 1566 N N . ALA B 1 65 ? -5.355 24.812 -0.479 1 94.75 65 ALA B N 1
ATOM 1567 C CA . ALA B 1 65 ? -6.02 24.453 -1.727 1 94.75 65 ALA B CA 1
ATOM 1568 C C . ALA B 1 65 ? -5.992 22.938 -1.942 1 94.75 65 ALA B C 1
ATOM 1570 O O . ALA B 1 65 ? -6.992 22.344 -2.352 1 94.75 65 ALA B O 1
ATOM 1571 N N . VAL B 1 66 ? -4.887 22.344 -1.698 1 94.25 66 VAL B N 1
ATOM 1572 C CA . VAL B 1 66 ? -4.723 20.906 -1.835 1 94.25 66 VAL B CA 1
ATOM 1573 C C . VAL B 1 66 ? -5.684 20.188 -0.893 1 94.25 66 VAL B C 1
ATOM 1575 O O . VAL B 1 66 ? -6.375 19.234 -1.3 1 94.25 66 VAL B O 1
ATOM 1578 N N . LEU B 1 67 ? -5.777 20.609 0.331 1 97.19 67 LEU B N 1
ATOM 1579 C CA . LEU B 1 67 ? -6.605 19.953 1.335 1 97.19 67 LEU B CA 1
ATOM 1580 C C . LEU B 1 67 ? -8.086 20.188 1.055 1 97.19 67 LEU B C 1
ATOM 1582 O O . LEU B 1 67 ? -8.93 19.359 1.409 1 97.19 67 LEU B O 1
ATOM 1586 N N . GLU B 1 68 ? -8.406 21.281 0.384 1 96.56 68 GLU B N 1
ATOM 1587 C CA . GLU B 1 68 ? -9.781 21.531 -0.02 1 96.56 68 GLU B CA 1
ATOM 1588 C C . GLU B 1 68 ? -10.266 20.484 -1.012 1 96.56 68 GLU B C 1
ATOM 1590 O O . GLU B 1 68 ? -11.422 20.047 -0.96 1 96.56 68 GLU B O 1
ATOM 1595 N N . ALA B 1 69 ? -9.422 20.141 -1.894 1 94.94 69 ALA B N 1
ATOM 1596 C CA . ALA B 1 69 ? -9.766 19.078 -2.842 1 94.94 69 ALA B CA 1
ATOM 1597 C C . ALA B 1 69 ? -10.039 17.766 -2.119 1 94.94 69 ALA B C 1
ATOM 1599 O O . ALA B 1 69 ? -10.969 17.047 -2.473 1 94.94 69 ALA B O 1
ATOM 1600 N N . VAL B 1 70 ? -9.25 17.453 -1.125 1 97.38 70 VAL B N 1
ATOM 1601 C CA . VAL B 1 70 ? -9.453 16.25 -0.32 1 97.38 70 VAL B CA 1
ATOM 1602 C C . VAL B 1 70 ? -10.789 16.328 0.411 1 97.38 70 VAL B C 1
ATOM 1604 O O . VAL B 1 70 ? -11.539 15.352 0.471 1 97.38 70 VAL B O 1
ATOM 1607 N N . GLU B 1 71 ? -11.078 17.484 0.935 1 98.06 71 GLU B N 1
ATOM 1608 C CA . GLU B 1 71 ? -12.328 17.703 1.656 1 98.06 71 GLU B CA 1
ATOM 1609 C C . GLU B 1 71 ? -13.539 17.469 0.754 1 98.06 71 GLU B C 1
ATOM 1611 O O . GLU B 1 71 ? -14.516 16.844 1.165 1 98.06 71 GLU B O 1
ATOM 1616 N N . THR B 1 72 ? -13.453 18 -0.396 1 97.69 72 THR B N 1
ATOM 1617 C CA . THR B 1 72 ? -14.547 17.844 -1.352 1 97.69 72 THR B CA 1
ATOM 1618 C C . THR B 1 72 ? -14.812 16.375 -1.646 1 97.69 72 THR B C 1
ATOM 1620 O O . THR B 1 72 ? -15.961 15.93 -1.594 1 97.69 72 THR B O 1
ATOM 1623 N N . GLU B 1 73 ? -13.781 15.664 -1.913 1 97.31 73 GLU B N 1
ATOM 1624 C CA . GLU B 1 73 ? -13.938 14.242 -2.209 1 97.31 73 GLU B CA 1
ATOM 1625 C C . GLU B 1 73 ? -14.438 13.477 -0.987 1 97.31 73 GLU B C 1
ATOM 1627 O O . GLU B 1 73 ? -15.258 12.562 -1.11 1 97.31 73 GLU B O 1
ATOM 1632 N N . SER B 1 74 ? -13.906 13.82 0.158 1 98.31 74 SER B N 1
ATOM 1633 C CA . SER B 1 74 ? -14.312 13.164 1.396 1 98.31 74 SER B CA 1
ATOM 1634 C C . SER B 1 74 ? -15.789 13.398 1.685 1 98.31 74 SER B C 1
ATOM 1636 O O . SER B 1 74 ? -16.5 12.469 2.076 1 98.31 74 SER B O 1
ATOM 1638 N N . ARG B 1 75 ? -16.219 14.586 1.503 1 97.94 75 ARG B N 1
ATOM 1639 C CA . ARG B 1 75 ? -17.625 14.922 1.729 1 97.94 75 ARG B CA 1
ATOM 1640 C C . ARG B 1 75 ? -18.531 14.148 0.786 1 97.94 75 ARG B C 1
ATOM 1642 O O . ARG B 1 75 ? -19.578 13.648 1.199 1 97.94 75 ARG B O 1
ATOM 1649 N N . ALA B 1 76 ? -18.141 14.023 -0.422 1 97.56 76 ALA B N 1
ATOM 1650 C CA . ALA B 1 76 ? -18.938 13.328 -1.43 1 97.56 76 ALA B CA 1
ATOM 1651 C C . ALA B 1 76 ? -19.125 11.859 -1.05 1 97.56 76 ALA B C 1
ATOM 1653 O O . ALA B 1 76 ? -20.094 11.227 -1.483 1 97.56 76 ALA B O 1
ATOM 1654 N N . ARG B 1 77 ? -18.297 11.359 -0.21 1 97.69 77 ARG B N 1
ATOM 1655 C CA . ARG B 1 77 ? -18.344 9.945 0.152 1 97.69 77 ARG B CA 1
ATOM 1656 C C . ARG B 1 77 ? -18.703 9.773 1.624 1 97.69 77 ARG B C 1
ATOM 1658 O O . ARG B 1 77 ? -18.578 8.68 2.172 1 97.69 77 ARG B O 1
ATOM 1665 N N . ASP B 1 78 ? -19 10.914 2.289 1 98.19 78 ASP B N 1
ATOM 1666 C CA . ASP B 1 78 ? -19.391 10.938 3.693 1 98.19 78 ASP B CA 1
ATOM 1667 C C . ASP B 1 78 ? -18.266 10.391 4.586 1 98.19 78 ASP B C 1
ATOM 1669 O O . ASP B 1 78 ? -18.516 9.594 5.484 1 98.19 78 ASP B O 1
ATOM 1673 N N . VAL B 1 79 ? -17.078 10.758 4.293 1 98.56 79 VAL B N 1
ATOM 1674 C CA . VAL B 1 79 ? -15.914 10.352 5.07 1 98.56 79 VAL B CA 1
ATOM 1675 C C . VAL B 1 79 ? -15.562 11.445 6.082 1 98.56 79 VAL B C 1
ATOM 1677 O O . VAL B 1 79 ? -15.484 12.625 5.73 1 98.56 79 VAL B O 1
ATOM 1680 N N . THR B 1 80 ? -15.367 11.062 7.355 1 98.62 80 THR B N 1
ATOM 1681 C CA . THR B 1 80 ? -14.875 11.992 8.359 1 98.62 80 THR B CA 1
ATOM 1682 C C . THR B 1 80 ? -13.422 12.391 8.07 1 98.62 80 THR B C 1
ATOM 1684 O O . THR B 1 80 ? -12.555 11.523 7.938 1 98.62 80 THR B O 1
ATOM 1687 N N . LEU B 1 81 ? -13.227 13.68 7.996 1 98.62 81 LEU B N 1
ATOM 1688 C CA . LEU B 1 81 ? -11.906 14.172 7.613 1 98.62 81 LEU B CA 1
ATOM 1689 C C . LEU B 1 81 ? -11.305 15.031 8.711 1 98.62 81 LEU B C 1
ATOM 1691 O O . LEU B 1 81 ? -11.992 15.875 9.297 1 98.62 81 LEU B O 1
ATOM 1695 N N . VAL B 1 82 ? -10.055 14.742 9.047 1 98.56 82 VAL B N 1
ATOM 1696 C CA . VAL B 1 82 ? -9.211 15.609 9.867 1 98.56 82 VAL B CA 1
ATOM 1697 C C . VAL B 1 82 ? -8.008 16.078 9.055 1 98.56 82 VAL B C 1
ATOM 1699 O O . VAL B 1 82 ? -7.121 15.297 8.727 1 98.56 82 VAL B O 1
ATOM 1702 N N . ASP B 1 83 ? -8.016 17.297 8.617 1 97.69 83 ASP B N 1
ATOM 1703 C CA . ASP B 1 83 ? -6.895 17.766 7.812 1 97.69 83 ASP B CA 1
ATOM 1704 C C . ASP B 1 83 ? -5.957 18.641 8.641 1 97.69 83 ASP B C 1
ATOM 1706 O O . ASP B 1 83 ? -6.383 19.281 9.609 1 97.69 83 ASP B O 1
ATOM 1710 N N . ARG B 1 84 ? -4.707 18.594 8.352 1 97.12 84 ARG B N 1
ATOM 1711 C CA . ARG B 1 84 ? -3.666 19.328 9.062 1 97.12 84 ARG B CA 1
ATOM 1712 C C . ARG B 1 84 ? -2.586 19.812 8.102 1 97.12 84 ARG B C 1
ATOM 1714 O O . ARG B 1 84 ? -2.256 19.125 7.137 1 97.12 84 ARG B O 1
ATOM 1721 N N . ILE B 1 85 ? -2.109 21 8.406 1 97.12 85 ILE B N 1
ATOM 1722 C CA . ILE B 1 85 ? -0.895 21.5 7.777 1 97.12 85 ILE B CA 1
ATOM 1723 C C . ILE B 1 85 ? 0.222 21.594 8.812 1 97.12 85 ILE B C 1
ATOM 1725 O O . ILE B 1 85 ? 0.03 22.156 9.898 1 97.12 85 ILE B O 1
ATOM 1729 N N . ARG B 1 86 ? 1.292 21.031 8.516 1 96.19 86 ARG B N 1
ATOM 1730 C CA . ARG B 1 86 ? 2.471 21.109 9.367 1 96.19 86 ARG B CA 1
ATOM 1731 C C . ARG B 1 86 ? 3.654 21.703 8.617 1 96.19 86 ARG B C 1
ATOM 1733 O O . ARG B 1 86 ? 3.611 21.859 7.398 1 96.19 86 ARG B O 1
ATOM 1740 N N . LYS B 1 87 ? 4.652 22.172 9.414 1 94.56 87 LYS B N 1
ATOM 1741 C CA . LYS B 1 87 ? 5.895 22.703 8.867 1 94.56 87 LYS B CA 1
ATOM 1742 C C . LYS B 1 87 ? 7.098 21.906 9.352 1 94.56 87 LYS B C 1
ATOM 1744 O O . LYS B 1 87 ? 7.191 21.562 10.531 1 94.56 87 LYS B O 1
ATOM 1749 N N . GLY B 1 88 ? 7.98 21.5 8.422 1 93.81 88 GLY B N 1
ATOM 1750 C CA . GLY B 1 88 ? 9.172 20.75 8.766 1 93.81 88 GLY B CA 1
ATOM 1751 C C . GLY B 1 88 ? 9.625 19.812 7.66 1 93.81 88 GLY B C 1
ATOM 1752 O O . GLY B 1 88 ? 9.406 20.078 6.477 1 93.81 88 GLY B O 1
ATOM 1753 N N . VAL B 1 89 ? 10.422 18.812 8.055 1 93 89 VAL B N 1
ATOM 1754 C CA . VAL B 1 89 ? 10.844 17.766 7.133 1 93 89 VAL B CA 1
ATOM 1755 C C . VAL B 1 89 ? 9.703 16.766 6.918 1 93 89 VAL B C 1
ATOM 1757 O O . VAL B 1 89 ? 9.203 16.172 7.871 1 93 89 VAL B O 1
ATOM 1760 N N . PRO B 1 90 ? 9.312 16.594 5.75 1 93.81 90 PRO B N 1
ATOM 1761 C CA . PRO B 1 90 ? 8.094 15.828 5.465 1 93.81 90 PRO B CA 1
ATOM 1762 C C . PRO B 1 90 ? 8.102 14.445 6.102 1 93.81 90 PRO B C 1
ATOM 1764 O O . PRO B 1 90 ? 7.164 14.078 6.812 1 93.81 90 PRO B O 1
ATOM 1767 N N . GLU B 1 91 ? 9.195 13.672 5.871 1 94.38 91 GLU B N 1
ATOM 1768 C CA . GLU B 1 91 ? 9.203 12.305 6.383 1 94.38 91 GLU B CA 1
ATOM 1769 C C . GLU B 1 91 ? 9.133 12.289 7.906 1 94.38 91 GLU B C 1
ATOM 1771 O O . GLU B 1 91 ? 8.516 11.398 8.492 1 94.38 91 GLU B O 1
ATOM 1776 N N . ARG B 1 92 ? 9.695 13.227 8.547 1 95.5 92 ARG B N 1
ATOM 1777 C CA . ARG B 1 92 ? 9.68 13.305 10 1 95.5 92 ARG B CA 1
ATOM 1778 C C . ARG B 1 92 ? 8.297 13.695 10.508 1 95.5 92 ARG B C 1
ATOM 1780 O O . ARG B 1 92 ? 7.785 13.102 11.461 1 95.5 92 ARG B O 1
ATOM 1787 N N . GLU B 1 93 ? 7.766 14.688 9.891 1 96.69 93 GLU B N 1
ATOM 1788 C CA . GLU B 1 93 ? 6.449 15.172 10.305 1 96.69 93 GLU B CA 1
ATOM 1789 C C . GLU B 1 93 ? 5.379 14.102 10.102 1 96.69 93 GLU B C 1
ATOM 1791 O O . GLU B 1 93 ? 4.492 13.938 10.945 1 96.69 93 GLU B O 1
ATOM 1796 N N . ILE B 1 94 ? 5.469 13.383 9.047 1 97.31 94 ILE B N 1
ATOM 1797 C CA . ILE B 1 94 ? 4.496 12.344 8.742 1 97.31 94 ILE B CA 1
ATOM 1798 C C . ILE B 1 94 ? 4.645 11.188 9.734 1 97.31 94 ILE B C 1
ATOM 1800 O O . ILE B 1 94 ? 3.654 10.703 10.281 1 97.31 94 ILE B O 1
ATOM 1804 N N . ALA B 1 95 ? 5.875 10.789 9.984 1 97 95 ALA B N 1
ATOM 1805 C CA . ALA B 1 95 ? 6.121 9.711 10.945 1 97 95 ALA B CA 1
ATOM 1806 C C . ALA B 1 95 ? 5.621 10.094 12.336 1 97 95 ALA B C 1
ATOM 1808 O O . ALA B 1 95 ? 5.008 9.273 13.023 1 97 95 ALA B O 1
ATOM 1809 N N . ASP B 1 96 ? 5.926 11.305 12.734 1 97.5 96 ASP B N 1
ATOM 1810 C CA . ASP B 1 96 ? 5.453 11.805 14.023 1 97.5 96 ASP B CA 1
ATOM 1811 C C . ASP B 1 96 ? 3.93 11.773 14.094 1 97.5 96 ASP B C 1
ATOM 1813 O O . ASP B 1 96 ? 3.357 11.352 15.102 1 97.5 96 ASP B O 1
ATOM 1817 N N . TYR B 1 97 ? 3.281 12.172 13.031 1 98.12 97 TYR B N 1
ATOM 1818 C CA . TYR B 1 97 ? 1.822 12.18 12.992 1 98.12 97 TYR B CA 1
ATOM 1819 C C . TYR B 1 97 ? 1.261 10.773 13.094 1 98.12 97 TYR B C 1
ATOM 1821 O O . TYR B 1 97 ? 0.249 10.539 13.758 1 98.12 97 TYR B O 1
ATOM 1829 N N . VAL B 1 98 ? 1.882 9.844 12.391 1 97.88 98 VAL B N 1
ATOM 1830 C CA . VAL B 1 98 ? 1.46 8.445 12.422 1 97.88 98 VAL B CA 1
ATOM 1831 C C . VAL B 1 98 ? 1.436 7.945 13.859 1 97.88 98 VAL B C 1
ATOM 1833 O O . VAL B 1 98 ? 0.481 7.289 14.281 1 97.88 98 VAL B O 1
ATOM 1836 N N . GLU B 1 99 ? 2.406 8.266 14.57 1 96.31 99 GLU B N 1
ATOM 1837 C CA . GLU B 1 99 ? 2.531 7.812 15.953 1 96.31 99 GLU B CA 1
ATOM 1838 C C . GLU B 1 99 ? 1.535 8.531 16.859 1 96.31 99 GLU B C 1
ATOM 1840 O O . GLU B 1 99 ? 0.831 7.891 17.641 1 96.31 99 GLU B O 1
ATOM 1845 N N . THR B 1 100 ? 1.427 9.836 16.734 1 97.12 100 THR B N 1
ATOM 1846 C CA . THR B 1 100 ? 0.678 10.656 17.688 1 97.12 100 THR B CA 1
ATOM 1847 C C . THR B 1 100 ? -0.822 10.555 17.422 1 97.12 100 THR B C 1
ATOM 1849 O O . THR B 1 100 ? -1.632 10.695 18.328 1 97.12 100 THR B O 1
ATOM 1852 N N . ALA B 1 101 ? -1.256 10.289 16.203 1 97.81 101 ALA B N 1
ATOM 1853 C CA . ALA B 1 101 ? -2.674 10.227 15.852 1 97.81 101 ALA B CA 1
ATOM 1854 C C . ALA B 1 101 ? -3.139 8.773 15.719 1 97.81 101 ALA B C 1
ATOM 1856 O O . ALA B 1 101 ? -4.238 8.516 15.227 1 97.81 101 ALA B O 1
ATOM 1857 N N . ASP B 1 102 ? -2.262 7.742 16.031 1 96.88 102 ASP B N 1
ATOM 1858 C CA . ASP B 1 102 ? -2.561 6.312 16.016 1 96.88 102 ASP B CA 1
ATOM 1859 C C . ASP B 1 102 ? -3.031 5.859 14.641 1 96.88 102 ASP B C 1
ATOM 1861 O O . ASP B 1 102 ? -4.039 5.16 14.523 1 96.88 102 ASP B O 1
ATOM 1865 N N . ILE B 1 103 ? -2.381 6.289 13.656 1 98.19 103 ILE B N 1
ATOM 1866 C CA . ILE B 1 103 ? -2.674 5.906 12.273 1 98.19 103 ILE B CA 1
ATOM 1867 C C . ILE B 1 103 ? -2.383 4.422 12.078 1 98.19 103 ILE B C 1
ATOM 1869 O O . ILE B 1 103 ? -1.369 3.912 12.562 1 98.19 103 ILE B O 1
ATOM 1873 N N . ASP B 1 104 ? -3.262 3.787 11.336 1 97.75 104 ASP B N 1
ATOM 1874 C CA . ASP B 1 104 ? -3.023 2.357 11.164 1 97.75 104 ASP B CA 1
ATOM 1875 C C . ASP B 1 104 ? -2.875 1.997 9.688 1 97.75 104 ASP B C 1
ATOM 1877 O O . ASP B 1 104 ? -2.625 0.839 9.352 1 97.75 104 ASP B O 1
ATOM 1881 N N . LEU B 1 105 ? -2.965 2.973 8.789 1 98.31 105 LEU B N 1
ATOM 1882 C CA . LEU B 1 105 ? -2.693 2.828 7.363 1 98.31 105 LEU B CA 1
ATOM 1883 C C . LEU B 1 105 ? -2.254 4.156 6.754 1 98.31 105 LEU B C 1
ATOM 1885 O O . LEU B 1 105 ? -2.846 5.199 7.039 1 98.31 105 LEU B O 1
ATOM 1889 N N . VAL B 1 106 ? -1.217 4.133 5.949 1 98.38 106 VAL B N 1
ATOM 1890 C CA . VAL B 1 106 ? -0.757 5.34 5.273 1 98.38 106 VAL B CA 1
ATOM 1891 C C . VAL B 1 106 ? -0.916 5.18 3.764 1 98.38 106 VAL B C 1
ATOM 1893 O O . VAL B 1 106 ? -0.564 4.137 3.205 1 98.38 106 VAL B O 1
ATOM 1896 N N . VAL B 1 107 ? -1.465 6.16 3.125 1 98.19 107 VAL B N 1
ATOM 1897 C CA . VAL B 1 107 ? -1.599 6.215 1.673 1 98.19 107 VAL B CA 1
ATOM 1898 C C . VAL B 1 107 ? -0.757 7.359 1.117 1 98.19 107 VAL B C 1
ATOM 1900 O O . VAL B 1 107 ? -0.884 8.5 1.562 1 98.19 107 VAL B O 1
ATOM 1903 N N . LEU B 1 108 ? 0.06 7.035 0.145 1 94.81 108 LEU B N 1
ATOM 1904 C CA . LEU B 1 108 ? 0.993 7.977 -0.463 1 94.81 108 LEU B CA 1
ATOM 1905 C C . LEU B 1 108 ? 1.019 7.812 -1.979 1 94.81 108 LEU B C 1
ATOM 1907 O O . LEU B 1 108 ? 0.758 6.727 -2.496 1 94.81 108 LEU B O 1
ATOM 1911 N N . GLY B 1 109 ? 1.376 8.977 -2.582 1 93.19 109 GLY B N 1
ATOM 1912 C CA . GLY B 1 109 ? 1.85 8.836 -3.949 1 93.19 109 GLY B CA 1
ATOM 1913 C C . GLY B 1 109 ? 3.275 8.328 -4.039 1 93.19 109 GLY B C 1
ATOM 1914 O O . GLY B 1 109 ? 4.117 8.68 -3.209 1 93.19 109 GLY B O 1
ATOM 1915 N N . GLU B 1 110 ? 3.561 7.586 -5.039 1 87.81 110 GLU B N 1
ATOM 1916 C CA . GLU B 1 110 ? 4.902 7.035 -5.207 1 87.81 110 GLU B CA 1
ATOM 1917 C C . GLU B 1 110 ? 5.93 8.141 -5.422 1 87.81 110 GLU B C 1
ATOM 1919 O O . GLU B 1 110 ? 7.082 8.016 -5.004 1 87.81 110 GLU B O 1
ATOM 1924 N N . ARG B 1 111 ? 5.402 9.172 -6.125 1 83.12 111 ARG B N 1
ATOM 1925 C CA . ARG B 1 111 ? 6.262 10.305 -6.422 1 83.12 111 ARG B CA 1
ATOM 1926 C C . ARG B 1 111 ? 5.582 11.625 -6.051 1 83.12 111 ARG B C 1
ATOM 1928 O O . ARG B 1 111 ? 4.355 11.727 -6.09 1 83.12 111 ARG B O 1
ATOM 1935 N N . GLY B 1 112 ? 6.453 12.578 -5.625 1 76.81 112 GLY B N 1
ATOM 1936 C CA . GLY B 1 112 ? 5.945 13.891 -5.285 1 76.81 112 GLY B CA 1
ATOM 1937 C C . GLY B 1 112 ? 6.293 14.953 -6.316 1 76.81 112 GLY B C 1
ATOM 1938 O O . GLY B 1 112 ? 6.562 14.625 -7.477 1 76.81 112 GLY B O 1
ATOM 1939 N N . LYS B 1 113 ? 6.219 16.141 -5.844 1 75 113 LYS B N 1
ATOM 1940 C CA . LYS B 1 113 ? 6.414 17.297 -6.711 1 75 113 LYS B CA 1
ATOM 1941 C C . LYS B 1 113 ? 7.852 17.375 -7.215 1 75 113 LYS B C 1
ATOM 1943 O O . LYS B 1 113 ? 8.102 17.828 -8.336 1 75 113 LYS B O 1
ATOM 1948 N N . SER B 1 114 ? 8.773 17 -6.387 1 69.94 114 SER B N 1
ATOM 1949 C CA . SER B 1 114 ? 10.172 17.203 -6.727 1 69.94 114 SER B CA 1
ATOM 1950 C C . SER B 1 114 ? 10.789 15.961 -7.348 1 69.94 114 SER B C 1
ATOM 1952 O O . SER B 1 114 ? 11.953 15.977 -7.762 1 69.94 114 SER B O 1
ATOM 1954 N N . ALA B 1 115 ? 10.023 14.906 -7.453 1 66.94 115 ALA B N 1
ATOM 1955 C CA . ALA B 1 115 ? 10.648 13.656 -7.867 1 66.94 115 ALA B CA 1
ATOM 1956 C C . ALA B 1 115 ? 10.766 13.578 -9.383 1 66.94 115 ALA B C 1
ATOM 1958 O O . ALA B 1 115 ? 9.867 14 -10.109 1 66.94 115 ALA B O 1
ATOM 1959 N N . PHE B 1 116 ? 11.938 13.258 -9.789 1 68.88 116 PHE B N 1
ATOM 1960 C CA . PHE B 1 116 ? 12.203 13.023 -11.203 1 68.88 116 PHE B CA 1
ATOM 1961 C C . PHE B 1 116 ? 11.523 11.742 -11.68 1 68.88 116 PHE B C 1
ATOM 1963 O O . PHE B 1 116 ? 11.32 10.812 -10.898 1 68.88 116 PHE B O 1
ATOM 1970 N N . LYS B 1 117 ? 11.281 11.727 -12.906 1 65.94 117 LYS B N 1
ATOM 1971 C CA . LYS B 1 117 ? 10.57 10.609 -13.508 1 65.94 117 LYS B CA 1
ATOM 1972 C C . LYS B 1 117 ? 11.375 9.312 -13.391 1 65.94 117 LYS B C 1
ATOM 1974 O O . LYS B 1 117 ? 10.82 8.219 -13.477 1 65.94 117 LYS B O 1
ATOM 1979 N N . THR B 1 118 ? 12.664 9.492 -13.07 1 70.38 118 THR B N 1
ATOM 1980 C CA . THR B 1 118 ? 13.531 8.32 -13.094 1 70.38 118 THR B CA 1
ATOM 1981 C C . THR B 1 118 ? 13.617 7.688 -11.703 1 70.38 118 THR B C 1
ATOM 1983 O O . THR B 1 118 ? 14.133 6.578 -11.555 1 70.38 118 THR B O 1
ATOM 1986 N N . VAL B 1 119 ? 13.125 8.445 -10.734 1 74.5 119 VAL B N 1
ATOM 1987 C CA . VAL B 1 119 ? 13.234 7.895 -9.391 1 74.5 119 VAL B CA 1
ATOM 1988 C C . VAL B 1 119 ? 12.07 6.941 -9.125 1 74.5 119 VAL B C 1
ATOM 1990 O O . VAL B 1 119 ? 10.922 7.246 -9.469 1 74.5 119 VAL B O 1
ATOM 1993 N N . LEU B 1 120 ? 12.336 5.836 -8.555 1 74.56 120 LEU B N 1
ATOM 1994 C CA . LEU B 1 120 ? 11.32 4.828 -8.273 1 74.56 120 LEU B CA 1
ATOM 1995 C C . LEU B 1 120 ? 10.352 5.312 -7.199 1 74.56 120 LEU B C 1
ATOM 1997 O O . LEU B 1 120 ? 9.141 5.293 -7.402 1 74.56 120 LEU B O 1
ATOM 2001 N N . LEU B 1 121 ? 10.953 5.707 -6.117 1 83.62 121 LEU B N 1
ATOM 2002 C CA . LEU B 1 121 ? 10.203 6.277 -5.004 1 83.62 121 LEU B CA 1
ATOM 2003 C C . LEU B 1 121 ? 10.773 7.641 -4.613 1 83.62 121 LEU B C 1
ATOM 2005 O O . LEU B 1 121 ? 11.992 7.824 -4.578 1 83.62 121 LEU B O 1
ATOM 2009 N N . GLY B 1 122 ? 9.867 8.5 -4.48 1 86.19 122 GLY B N 1
ATOM 2010 C CA . GLY B 1 122 ? 10.328 9.75 -3.9 1 86.19 122 GLY B CA 1
ATOM 2011 C C . GLY B 1 122 ? 11 9.57 -2.551 1 86.19 122 GLY B C 1
ATOM 2012 O O . GLY B 1 122 ? 10.797 8.562 -1.88 1 86.19 122 GLY B O 1
ATOM 2013 N N . SER B 1 123 ? 11.734 10.539 -2.156 1 85.94 123 SER B N 1
ATOM 2014 C CA . SER B 1 123 ? 12.516 10.484 -0.925 1 85.94 123 SER B CA 1
ATOM 2015 C C . SER B 1 123 ? 11.617 10.32 0.294 1 85.94 123 SER B C 1
ATOM 2017 O O . SER B 1 123 ? 11.93 9.547 1.203 1 85.94 123 SER B O 1
ATOM 2019 N N . THR B 1 124 ? 10.516 11 0.283 1 89.69 124 THR B N 1
ATOM 2020 C CA . THR B 1 124 ? 9.586 10.906 1.401 1 89.69 124 THR B CA 1
ATOM 2021 C C . THR B 1 124 ? 8.953 9.516 1.462 1 89.69 124 THR B C 1
ATOM 2023 O O . THR B 1 124 ? 8.922 8.891 2.521 1 89.69 124 THR B O 1
ATOM 2026 N N . SER B 1 125 ? 8.43 9.07 0.354 1 91.56 125 SER B N 1
ATOM 2027 C CA . SER B 1 125 ? 7.809 7.75 0.306 1 91.56 125 SER B CA 1
ATOM 2028 C C . SER B 1 125 ? 8.805 6.656 0.689 1 91.56 125 SER B C 1
ATOM 2030 O O . SER B 1 125 ? 8.461 5.738 1.437 1 91.56 125 SER B O 1
ATOM 2032 N N . GLU B 1 126 ? 9.977 6.773 0.218 1 88.88 126 GLU B N 1
ATOM 2033 C CA . GLU B 1 126 ? 11.016 5.805 0.552 1 88.88 126 GLU B CA 1
ATOM 2034 C C . GLU B 1 126 ? 11.289 5.785 2.053 1 88.88 126 GLU B C 1
ATOM 2036 O O . GLU B 1 126 ? 11.367 4.715 2.662 1 88.88 126 GLU B O 1
ATOM 2041 N N . ALA B 1 127 ? 11.469 6.941 2.598 1 90.5 127 ALA B N 1
ATOM 2042 C CA . ALA B 1 127 ? 11.75 7.059 4.027 1 90.5 127 ALA B CA 1
ATOM 2043 C C . ALA B 1 127 ? 10.609 6.473 4.855 1 90.5 127 ALA B C 1
ATOM 2045 O O . ALA B 1 127 ? 10.844 5.773 5.844 1 90.5 127 ALA B O 1
ATOM 2046 N N . LEU B 1 128 ? 9.438 6.699 4.48 1 92.5 128 LEU B N 1
ATOM 2047 C CA . LEU B 1 128 ? 8.281 6.25 5.238 1 92.5 128 LEU B CA 1
ATOM 2048 C C . LEU B 1 128 ? 8.125 4.734 5.156 1 92.5 128 LEU B C 1
ATOM 2050 O O . LEU B 1 128 ? 7.824 4.082 6.16 1 92.5 128 LEU B O 1
ATOM 2054 N N . VAL B 1 129 ? 8.32 4.191 3.979 1 90.5 129 VAL B N 1
ATOM 2055 C CA . VAL B 1 129 ? 8.266 2.742 3.818 1 90.5 129 VAL B CA 1
ATOM 2056 C C . VAL B 1 129 ? 9.328 2.086 4.699 1 90.5 129 VAL B C 1
ATOM 2058 O O . VAL B 1 129 ? 9.078 1.037 5.301 1 90.5 129 VAL B O 1
ATOM 2061 N N . ARG B 1 130 ? 10.391 2.686 4.785 1 87.12 130 ARG B N 1
ATOM 2062 C CA . ARG B 1 130 ? 11.508 2.166 5.57 1 87.12 130 ARG B CA 1
ATOM 2063 C C . ARG B 1 130 ? 11.219 2.271 7.066 1 87.12 130 ARG B C 1
ATOM 2065 O O . ARG B 1 130 ? 11.531 1.354 7.828 1 87.12 130 ARG B O 1
ATOM 2072 N N . ASP B 1 131 ? 10.602 3.311 7.469 1 89 131 ASP B N 1
ATOM 2073 C CA . ASP B 1 131 ? 10.617 3.674 8.883 1 89 131 ASP B CA 1
ATOM 2074 C C . ASP B 1 131 ? 9.312 3.268 9.57 1 89 131 ASP B C 1
ATOM 2076 O O . ASP B 1 131 ? 9.289 3.066 10.781 1 89 131 ASP B O 1
ATOM 2080 N N . LEU B 1 132 ? 8.266 3.182 8.844 1 92.19 132 LEU B N 1
ATOM 2081 C CA . LEU B 1 132 ? 6.969 2.932 9.469 1 92.19 132 LEU B CA 1
ATOM 2082 C C . LEU B 1 132 ? 6.766 1.441 9.711 1 92.19 132 LEU B C 1
ATOM 2084 O O . LEU B 1 132 ? 7.18 0.611 8.898 1 92.19 132 LEU B O 1
ATOM 2088 N N . SER B 1 133 ? 6.047 1.158 10.758 1 90.81 133 SER B N 1
ATOM 2089 C CA . SER B 1 133 ? 5.754 -0.225 11.117 1 90.81 133 SER B CA 1
ATOM 2090 C C . SER B 1 133 ? 4.324 -0.602 10.734 1 90.81 133 SER B C 1
ATOM 2092 O O . SER B 1 133 ? 3.846 -1.681 11.086 1 90.81 133 SER B O 1
ATOM 2094 N N . ILE B 1 134 ? 3.631 0.282 10.102 1 95.06 134 ILE B N 1
ATOM 2095 C CA . ILE B 1 134 ? 2.262 0.03 9.672 1 95.06 134 ILE B CA 1
ATOM 2096 C C . ILE B 1 134 ? 2.215 -0.064 8.148 1 95.06 134 ILE B C 1
ATOM 2098 O O . ILE B 1 134 ? 3.133 0.39 7.461 1 95.06 134 ILE B O 1
ATOM 2102 N N . PRO B 1 135 ? 1.143 -0.607 7.59 1 97 135 PRO B N 1
ATOM 2103 C CA . PRO B 1 135 ? 1.051 -0.753 6.137 1 97 135 PRO B CA 1
ATOM 2104 C C . PRO B 1 135 ? 1.041 0.588 5.406 1 97 135 PRO B C 1
ATOM 2106 O O . PRO B 1 135 ? 0.473 1.562 5.906 1 97 135 PRO B O 1
ATOM 2109 N N . VAL B 1 136 ? 1.679 0.568 4.273 1 96.81 136 VAL B N 1
ATOM 2110 C CA . VAL B 1 136 ? 1.727 1.736 3.4 1 96.81 136 VAL B CA 1
ATOM 2111 C C . VAL B 1 136 ? 1.16 1.38 2.027 1 96.81 136 VAL B C 1
ATOM 2113 O O . VAL B 1 136 ? 1.544 0.368 1.436 1 96.81 136 VAL B O 1
ATOM 2116 N N . VAL B 1 137 ? 0.221 2.174 1.554 1 97.5 137 VAL B N 1
ATOM 2117 C CA . VAL B 1 137 ? -0.291 2.053 0.193 1 97.5 137 VAL B CA 1
ATOM 2118 C C . VAL B 1 137 ? 0.429 3.043 -0.72 1 97.5 137 VAL B C 1
ATOM 2120 O O . VAL B 1 137 ? 0.385 4.254 -0.49 1 97.5 137 VAL B O 1
ATOM 2123 N N . LEU B 1 138 ? 1.061 2.535 -1.697 1 95.94 138 LEU B N 1
ATOM 2124 C CA . LEU B 1 138 ? 1.713 3.361 -2.709 1 95.94 138 LEU B CA 1
ATOM 2125 C C . LEU B 1 138 ? 0.873 3.428 -3.98 1 95.94 138 LEU B C 1
ATOM 2127 O O . LEU B 1 138 ? 0.505 2.395 -4.539 1 95.94 138 LEU B O 1
ATOM 2131 N N . VAL B 1 139 ? 0.631 4.652 -4.402 1 95.44 139 VAL B N 1
ATOM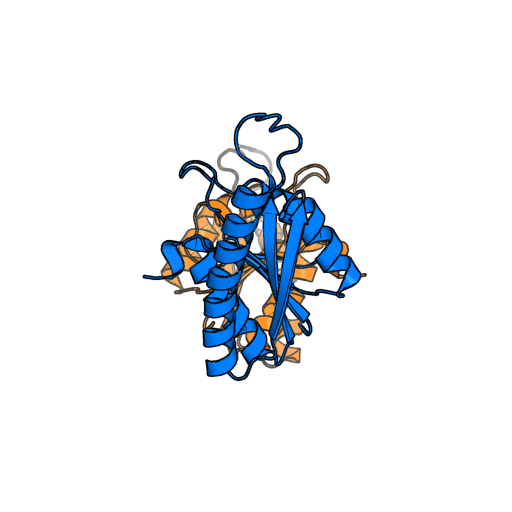 2132 C CA . VAL B 1 139 ? -0.215 4.875 -5.57 1 95.44 139 VAL B CA 1
ATOM 2133 C C . VAL B 1 139 ? 0.593 5.551 -6.672 1 95.44 139 VAL B C 1
ATOM 2135 O O . VAL B 1 139 ? 1.305 6.527 -6.418 1 95.44 139 VAL B O 1
ATOM 2138 N N . SER B 1 140 ? 0.542 4.973 -7.832 1 88.38 140 SER B N 1
ATOM 2139 C CA . SER B 1 140 ? 1.234 5.547 -8.984 1 88.38 140 SER B CA 1
ATOM 2140 C C . SER B 1 140 ? 0.316 6.469 -9.773 1 88.38 140 SER B C 1
ATOM 2142 O O . SER B 1 140 ? -0.9 6.469 -9.57 1 88.38 140 SER B O 1
ATOM 2144 N N . ASP B 1 141 ? 0.934 7.395 -10.516 1 75 141 ASP B N 1
ATOM 2145 C CA . ASP B 1 141 ? 0.17 8.328 -11.344 1 75 141 ASP B CA 1
ATOM 2146 C C . ASP B 1 141 ? -0.599 7.59 -12.438 1 75 141 ASP B C 1
ATOM 2148 O O . ASP B 1 141 ? -1.501 8.156 -13.055 1 75 141 ASP B O 1
ATOM 2152 N N . GLY B 1 142 ? -0.181 6.445 -12.914 1 64.12 142 GLY B N 1
ATOM 2153 C CA . GLY B 1 142 ? -0.873 5.738 -13.984 1 64.12 142 GLY B CA 1
ATOM 2154 C C . GLY B 1 142 ? -2.227 5.199 -13.555 1 64.12 142 GLY B C 1
ATOM 2155 O O . GLY B 1 142 ? -2.971 4.66 -14.383 1 64.12 142 GLY B O 1
ATOM 2156 N N . ASP B 1 143 ? -2.605 5.105 -12.367 1 53.53 143 ASP B N 1
ATOM 2157 C CA . ASP B 1 143 ? -3.902 4.605 -11.922 1 53.53 143 ASP B CA 1
ATOM 2158 C C . ASP B 1 143 ? -5.039 5.461 -12.477 1 53.53 143 ASP B C 1
ATOM 2160 O O . ASP B 1 143 ? -6.195 5.031 -12.484 1 53.53 143 ASP B O 1
ATOM 2164 N N . ASP B 1 144 ? -4.934 6.664 -13.016 1 44.62 144 ASP B N 1
ATOM 2165 C CA . ASP B 1 144 ? -5.988 7.516 -13.547 1 44.62 144 ASP B CA 1
ATOM 2166 C C . ASP B 1 144 ? -6.391 7.074 -14.953 1 44.62 144 ASP B C 1
ATOM 2168 O O . ASP B 1 144 ? -7.391 7.547 -15.5 1 44.62 144 ASP B O 1
ATOM 2172 N N . GLU B 1 145 ? -5.648 6.246 -15.703 1 37.12 145 GLU B N 1
ATOM 2173 C CA . GLU B 1 145 ? -6.203 6.098 -17.047 1 37.12 145 GLU B CA 1
ATOM 2174 C C . GLU B 1 145 ? -7.305 5.043 -17.078 1 37.12 145 GLU B C 1
ATOM 2176 O O . GLU B 1 145 ? -7.27 4.082 -16.312 1 37.12 145 GLU B O 1
#

pLDDT: mean 87.84, std 15.01, range [37.12, 98.88]

Solvent-accessible surface area (backbone atoms only — not comparable to full-atom values): 15124 Å² total; per-residue (Å²): 140,56,54,28,34,31,33,54,41,82,64,26,69,14,19,50,47,19,46,56,52,42,44,50,51,18,41,69,57,70,11,38,30,32,38,39,27,59,49,69,52,67,84,70,68,70,65,80,77,60,62,66,66,62,57,48,52,52,51,47,50,50,45,50,55,42,50,48,55,50,47,54,56,22,56,76,57,71,31,52,73,49,74,47,78,48,77,32,53,54,50,58,54,51,52,52,44,38,64,75,67,60,43,53,34,37,29,27,21,30,39,52,81,82,44,53,91,83,52,69,52,18,72,48,47,46,50,42,65,56,69,46,47,48,36,36,34,36,18,33,60,62,58,77,113,139,55,54,28,34,32,32,54,40,84,62,25,69,14,21,51,48,19,45,55,52,42,45,49,52,18,40,69,57,69,11,38,31,33,37,39,27,58,48,70,51,66,86,70,69,69,66,81,76,60,63,68,65,61,56,49,51,52,52,48,50,51,45,49,54,44,49,47,55,50,48,54,56,22,54,76,56,72,32,51,74,48,75,49,76,48,76,34,54,54,51,59,54,50,51,51,45,37,64,76,67,61,44,53,33,37,29,27,22,30,40,52,80,84,45,55,90,82,51,68,51,19,70,48,47,47,50,42,65,57,68,45,47,47,36,36,34,36,18,34,60,61,56,78,113

Nearest PDB structures (foldseek):
  1mjh-assembly1_B  TM=8.970E-01  e=2.290E-11  Methanocaldococcus jannaschii
  3hgm-assembly2_D  TM=8.371E-01  e=4.639E-12  Halomonas elongata
  1mjh-assembly1_A  TM=9.214E-01  e=5.239E-10  Methanocaldococcus jannaschii
  2dum-assembly1_A  TM=7.423E-01  e=1.758E-08  Pyrococcus horikoshii OT3
  2dum-assembly2_C  TM=7.334E-01  e=2.571E-07  Pyrococcus horikoshii OT3

InterPro domains:
  IPR006015 Universal stress protein A family [PR01438] (2-20)
  IPR006015 Universal stress protein A family [PR01438] (100-112)
  IPR006015 Universal stress protein A family [PR01438] (118-140)
  IPR006016 UspA [PF00582] (1-139)
  IPR014729 Rossmann-like alpha/beta/alpha sandwich fold [G3DSA:3.40.50.620] (1-141)

Secondary structure (DSSP, 8-state):
--SEEEEE--SSHHHHHHHHHHHHHHHHHTPEEEEEEEEE--TT----SS-HHHHHHHHHHHHHHHHHHHHHHHHHTT--EEEEEEEE-HHHHHHHHHHHTT--EEEEESS-SS--TT-SS-HHHHHHHHH-SS-EEEE-GGGG-/--SEEEEE--SSHHHHHHHHHHHHHHHHHTPEEEEEEEEE--TT----SS-HHHHHHHHHHHHHHHHHHHHHHHHHTT--EEEEEEEE-HHHHHHHHHHHTT--EEEEESS-SS--TT-SS-HHHHHHHHH-SS-EEEE-GGGG-

Organism: NCBI:txid2816475